Protein AF-A0A3P7JDF9-F1 (afdb_monomer_lite)

Radius of gyration: 19.17 Å; chains: 1; bounding box: 56×46×62 Å

Foldseek 3Di:
DDDDPPPPPVCPDQQDDDPCCCQQAVLLQLLLLLAPCSVLSVCSNPVPDDQPPPDPPNDPVSVVVSCVVVCCSVVSNPCQQAVLLVLLVVLLCCCVVVVDQLSPDAAEEENHAQNAFPVSLVSSVVGHSNHEYEYEDQAPRNCPPDPRTDHRAEYEYEPPPQPDFADADFHWYWYAHHLNLDPDIDIDGDGTDDDSDDPVDHDNQRSQGHNNDRSNVCNHVSVDDDD

Structure (mmCIF, N/CA/C/O backbone):
data_AF-A0A3P7JDF9-F1
#
_entry.id   AF-A0A3P7JDF9-F1
#
loop_
_atom_site.group_PDB
_atom_site.id
_atom_site.type_symbol
_atom_site.label_atom_id
_atom_site.label_alt_id
_atom_site.label_comp_id
_atom_site.label_asym_id
_atom_site.label_entity_id
_atom_site.label_seq_id
_atom_site.pdbx_PDB_ins_code
_atom_site.Cartn_x
_atom_site.Cartn_y
_atom_site.Cartn_z
_atom_site.occupancy
_atom_site.B_iso_or_equiv
_atom_site.auth_seq_id
_atom_site.auth_comp_id
_atom_site.auth_asym_id
_atom_site.auth_atom_id
_atom_site.pdbx_PDB_model_num
ATOM 1 N N . MET A 1 1 ? -8.417 -31.551 43.761 1.00 33.56 1 MET A N 1
ATOM 2 C CA . MET A 1 1 ? -7.395 -31.567 42.690 1.00 33.56 1 MET A CA 1
ATOM 3 C C . MET A 1 1 ? -8.158 -31.478 41.372 1.00 33.56 1 MET A C 1
ATOM 5 O O . MET A 1 1 ? -8.927 -32.386 41.109 1.00 33.56 1 MET A O 1
ATOM 9 N N . ILE A 1 2 ? -8.348 -30.267 40.822 1.00 35.91 2 ILE A N 1
ATOM 10 C CA . ILE A 1 2 ? -7.646 -29.725 39.626 1.00 35.91 2 ILE A CA 1
ATOM 11 C C . ILE A 1 2 ? -7.774 -30.731 38.463 1.00 35.91 2 ILE A C 1
ATOM 13 O O . ILE A 1 2 ? -7.312 -31.852 38.609 1.00 35.91 2 ILE A O 1
ATOM 17 N N . THR A 1 3 ? -8.480 -30.431 37.365 1.00 28.73 3 THR A N 1
ATOM 18 C CA . THR A 1 3 ? -7.962 -29.524 36.323 1.00 28.73 3 THR A CA 1
ATOM 19 C C . THR A 1 3 ? -9.061 -28.771 35.564 1.00 28.73 3 THR A C 1
ATOM 21 O O . THR A 1 3 ? -9.868 -29.358 34.850 1.00 28.73 3 THR A O 1
ATOM 24 N N . LEU A 1 4 ? -9.027 -27.442 35.678 1.00 32.06 4 LEU A N 1
ATOM 25 C CA . LEU A 1 4 ? -9.676 -26.487 34.786 1.00 32.06 4 LEU A CA 1
ATOM 26 C C . LEU A 1 4 ? -8.787 -26.369 33.534 1.00 32.06 4 LEU A C 1
A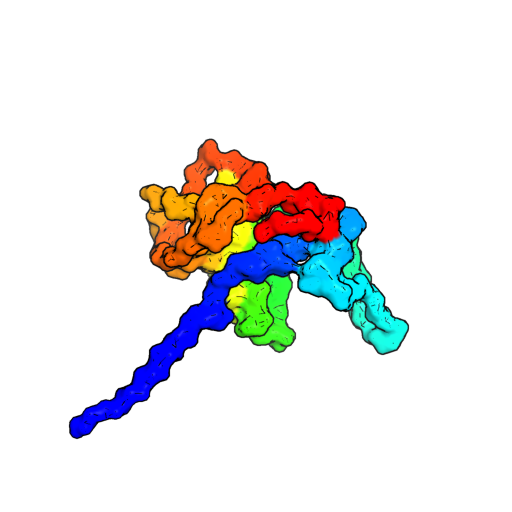TOM 28 O O . LEU A 1 4 ? -7.712 -25.775 33.599 1.00 32.06 4 LEU A O 1
ATOM 32 N N . VAL A 1 5 ? -9.180 -26.971 32.409 1.00 36.09 5 VAL A N 1
ATOM 33 C CA . VAL A 1 5 ? -8.479 -26.772 31.129 1.00 36.09 5 VAL A CA 1
ATOM 34 C C . VAL A 1 5 ? -8.983 -25.463 30.529 1.00 36.09 5 VAL A C 1
ATOM 36 O O . VAL A 1 5 ? -9.936 -25.432 29.755 1.00 36.09 5 VAL A O 1
ATOM 39 N N . LEU A 1 6 ? -8.351 -24.357 30.920 1.00 34.91 6 LEU A N 1
ATOM 40 C CA . LEU A 1 6 ? -8.423 -23.116 30.159 1.00 34.91 6 LEU A CA 1
ATOM 41 C C . LEU A 1 6 ? -7.678 -23.351 28.844 1.00 34.91 6 LEU A C 1
ATOM 43 O O . LEU A 1 6 ? -6.454 -23.234 28.777 1.00 34.91 6 LEU A O 1
ATOM 47 N N . LEU A 1 7 ? -8.425 -23.686 27.793 1.00 34.31 7 LEU A N 1
ATOM 48 C CA . LEU A 1 7 ? -7.971 -23.486 26.424 1.00 34.31 7 LEU A CA 1
ATOM 49 C C . LEU A 1 7 ? -7.840 -21.974 26.209 1.00 34.31 7 LEU A C 1
ATOM 51 O O . LEU A 1 7 ? -8.726 -21.326 25.660 1.00 34.31 7 LEU A O 1
ATOM 55 N N . PHE A 1 8 ? -6.708 -21.402 26.624 1.00 35.31 8 PHE A N 1
ATOM 56 C CA . PHE A 1 8 ? -6.173 -20.216 25.969 1.00 35.31 8 PHE A CA 1
ATOM 57 C C . PHE A 1 8 ? -5.767 -20.638 24.555 1.00 35.31 8 PHE A C 1
ATOM 59 O O . PHE A 1 8 ? -4.593 -20.819 24.241 1.00 35.31 8 PHE A O 1
ATOM 66 N N . GLY A 1 9 ? -6.766 -20.821 23.691 1.00 31.55 9 GLY A N 1
ATOM 67 C CA . GLY A 1 9 ? -6.572 -20.663 22.266 1.00 31.55 9 GLY A CA 1
ATOM 68 C C . GLY A 1 9 ? -6.168 -19.214 22.066 1.00 31.55 9 GLY A C 1
ATOM 69 O O . GLY A 1 9 ? -7.018 -18.335 21.963 1.00 31.55 9 GLY A O 1
ATOM 70 N N . ILE A 1 10 ? -4.866 -18.937 22.098 1.00 37.78 10 ILE A N 1
ATOM 71 C CA . ILE A 1 10 ? -4.366 -17.656 21.629 1.00 37.78 10 ILE A CA 1
ATOM 72 C C . ILE A 1 10 ? -4.802 -17.602 20.167 1.00 37.78 10 ILE A C 1
ATOM 74 O O . ILE A 1 10 ? -4.361 -18.419 19.357 1.00 37.78 10 ILE A O 1
ATOM 78 N N . ALA A 1 11 ? -5.730 -16.700 19.855 1.00 37.28 11 ALA A N 1
ATOM 79 C CA . ALA A 1 11 ? -6.192 -16.426 18.506 1.00 37.28 11 ALA A CA 1
ATOM 80 C C . ALA A 1 11 ? -5.012 -15.887 17.675 1.00 37.28 11 ALA A C 1
ATOM 82 O O . ALA A 1 11 ? -4.859 -14.688 17.476 1.00 37.28 11 ALA A O 1
ATOM 83 N N . TYR A 1 12 ? -4.127 -16.774 17.218 1.00 41.53 12 TYR A N 1
ATOM 84 C CA . TYR A 1 12 ? -2.946 -16.438 16.416 1.00 41.53 12 TYR A CA 1
ATOM 85 C C . TYR A 1 12 ? -3.271 -16.228 14.923 1.00 41.53 12 TYR A C 1
ATOM 87 O O . TYR A 1 12 ? -2.365 -16.040 14.114 1.00 41.53 12 TYR A O 1
ATOM 95 N N . GLY A 1 13 ? -4.550 -16.258 14.534 1.00 48.78 13 GLY A N 1
ATOM 96 C CA . GLY A 1 13 ? -4.952 -16.341 13.127 1.00 48.78 13 GLY A CA 1
ATOM 97 C C . GLY A 1 13 ? -5.427 -15.047 12.465 1.00 48.78 13 GLY A C 1
ATOM 98 O O . GLY A 1 13 ? -5.235 -14.897 11.267 1.00 48.78 13 GLY A O 1
ATOM 99 N N . GLN A 1 14 ? -6.039 -14.107 13.192 1.00 51.72 14 GLN A N 1
ATOM 100 C CA . GLN A 1 14 ? -6.867 -13.079 12.534 1.00 51.72 14 GLN A CA 1
ATOM 101 C C . GLN A 1 14 ? -6.091 -11.855 12.011 1.00 51.72 14 GLN A C 1
ATOM 103 O O . GLN A 1 14 ? -6.584 -11.128 11.153 1.00 51.72 14 GLN A O 1
ATOM 108 N N . HIS A 1 15 ? -4.866 -11.626 12.495 1.00 70.44 15 HIS A N 1
ATOM 109 C CA . HIS A 1 15 ? -4.051 -10.466 12.103 1.00 70.44 15 HIS A CA 1
ATOM 110 C C . HIS A 1 15 ? -2.665 -10.839 11.572 1.00 70.44 15 HIS A C 1
ATOM 112 O O . HIS A 1 15 ? -1.797 -9.977 11.455 1.00 70.44 15 HIS A O 1
ATOM 118 N N . SER A 1 16 ? -2.443 -12.118 11.274 1.00 82.56 16 SER A N 1
ATOM 119 C CA . SER A 1 16 ? -1.183 -12.606 10.712 1.00 82.56 16 SER A CA 1
ATOM 120 C C . SER A 1 16 ? -1.057 -12.210 9.243 1.00 82.56 16 SER A C 1
ATOM 122 O O . SER A 1 16 ? -2.054 -12.108 8.536 1.00 82.56 16 SER A O 1
ATOM 124 N N . TYR A 1 17 ? 0.169 -11.974 8.783 1.00 83.31 17 TYR A N 1
ATOM 125 C CA . TYR A 1 17 ? 0.415 -11.587 7.399 1.00 83.31 17 TYR A CA 1
ATOM 126 C C . TYR A 1 17 ? -0.059 -12.663 6.419 1.00 83.31 17 TYR A C 1
ATOM 128 O O . TYR A 1 17 ? 0.335 -13.824 6.529 1.00 83.31 17 TYR A O 1
ATOM 136 N N . GLU A 1 18 ? -0.837 -12.257 5.419 1.00 87.81 18 GLU A N 1
ATOM 137 C CA . GLU A 1 18 ? -1.268 -13.124 4.326 1.00 87.81 18 GLU A CA 1
ATOM 138 C C . GLU A 1 18 ? -0.593 -12.704 3.011 1.00 87.81 18 GLU A C 1
ATOM 140 O O . GLU A 1 18 ? -1.033 -11.767 2.339 1.00 87.81 18 GLU A O 1
ATOM 145 N N . ASP A 1 19 ? 0.451 -13.441 2.614 1.00 88.25 19 ASP A N 1
ATOM 146 C CA . ASP A 1 19 ? 1.168 -13.257 1.338 1.00 88.25 19 ASP A CA 1
ATOM 147 C C . ASP A 1 19 ? 0.210 -13.255 0.137 1.00 88.25 19 ASP A C 1
ATOM 149 O O . ASP A 1 19 ? 0.281 -12.373 -0.718 1.00 88.25 19 ASP A O 1
ATOM 153 N N . ASN A 1 20 ? -0.764 -14.171 0.123 1.00 90.19 20 ASN A N 1
ATOM 154 C CA . ASN A 1 20 ? -1.754 -14.248 -0.949 1.00 90.19 20 ASN A CA 1
ATOM 155 C C . ASN A 1 20 ? -2.599 -12.969 -1.063 1.00 90.19 20 ASN A C 1
ATOM 157 O O . ASN A 1 20 ? -2.874 -12.511 -2.170 1.00 90.19 20 ASN A O 1
ATOM 161 N N . PHE A 1 21 ? -2.988 -12.354 0.057 1.00 87.38 21 PHE A N 1
ATOM 162 C CA . PHE A 1 21 ? -3.734 -11.094 0.036 1.00 87.38 21 PHE A CA 1
ATOM 163 C C . PHE A 1 21 ? -2.876 -9.945 -0.506 1.00 87.38 21 PHE A C 1
ATOM 165 O O . PHE A 1 21 ? -3.342 -9.156 -1.331 1.00 87.38 21 PHE A O 1
ATOM 172 N N . ALA A 1 22 ? -1.604 -9.879 -0.103 1.00 88.94 22 ALA A N 1
ATOM 173 C CA . ALA A 1 22 ? -0.675 -8.880 -0.620 1.00 88.94 22 ALA A CA 1
ATOM 174 C C . ALA A 1 22 ? -0.453 -9.029 -2.136 1.00 88.94 22 ALA A C 1
ATOM 176 O O . ALA A 1 22 ? -0.557 -8.041 -2.859 1.00 88.94 22 ALA A O 1
ATOM 177 N N . ARG A 1 23 ? -0.218 -10.255 -2.626 1.00 90.75 23 ARG A N 1
ATOM 178 C CA . ARG A 1 23 ? 0.047 -10.548 -4.046 1.00 90.75 23 ARG A CA 1
ATOM 179 C C . ARG A 1 23 ? -1.166 -10.405 -4.948 1.00 90.75 23 ARG A C 1
ATOM 181 O O . ARG A 1 23 ? -1.043 -9.867 -6.037 1.00 90.75 23 ARG A O 1
ATOM 188 N N . THR A 1 24 ? -2.319 -10.920 -4.529 1.00 89.56 24 THR A N 1
ATOM 189 C CA . THR A 1 24 ? -3.472 -11.098 -5.434 1.00 89.56 24 THR A CA 1
ATOM 190 C C . THR A 1 24 ? -4.526 -10.011 -5.305 1.00 89.56 24 THR A C 1
ATOM 192 O O . THR A 1 24 ? -5.367 -9.879 -6.189 1.00 89.56 24 THR A O 1
ATOM 195 N N . LYS A 1 25 ? -4.501 -9.234 -4.216 1.00 89.31 25 LYS A N 1
ATOM 196 C CA . LYS A 1 25 ? -5.446 -8.136 -3.990 1.00 89.31 25 LYS A CA 1
ATOM 197 C C . LYS A 1 25 ? -4.720 -6.799 -3.978 1.00 89.31 25 LYS A C 1
ATOM 199 O O . LYS A 1 25 ? -4.953 -5.960 -4.838 1.00 89.31 25 LYS A O 1
ATOM 204 N N . MET A 1 26 ? -3.790 -6.620 -3.047 1.00 89.62 26 MET A N 1
ATOM 205 C CA . MET A 1 26 ? -3.216 -5.296 -2.789 1.00 89.62 26 MET A CA 1
ATOM 206 C C . MET A 1 26 ? -2.203 -4.855 -3.850 1.00 89.62 26 MET A C 1
ATOM 208 O O . MET A 1 26 ? -2.163 -3.674 -4.194 1.00 89.62 26 MET A O 1
ATOM 212 N N . PHE A 1 27 ? -1.409 -5.775 -4.400 1.00 90.44 27 PHE A N 1
ATOM 213 C CA . PHE A 1 27 ? -0.434 -5.446 -5.438 1.00 90.44 27 PHE A CA 1
ATOM 214 C C . PHE A 1 27 ? -1.077 -5.046 -6.778 1.00 90.44 27 PHE A C 1
ATOM 216 O O . PHE A 1 27 ? -0.720 -3.979 -7.272 1.00 90.44 27 PHE A O 1
ATOM 223 N N . PRO A 1 28 ? -2.069 -5.777 -7.335 1.00 90.12 28 PRO A N 1
ATOM 224 C CA . PRO A 1 28 ? -2.800 -5.324 -8.517 1.00 90.12 28 PRO A CA 1
ATOM 225 C C . PRO A 1 28 ? -3.504 -3.979 -8.310 1.00 90.12 28 PRO A C 1
ATOM 227 O O . PRO A 1 28 ? -3.430 -3.130 -9.189 1.00 90.12 28 PRO A O 1
ATOM 230 N N . LEU A 1 29 ? -4.115 -3.735 -7.141 1.00 86.19 29 LEU A N 1
ATOM 231 C CA . LEU A 1 29 ? -4.711 -2.426 -6.827 1.00 86.19 29 LEU A CA 1
ATOM 232 C C . LEU A 1 29 ? -3.662 -1.305 -6.776 1.00 86.19 29 LEU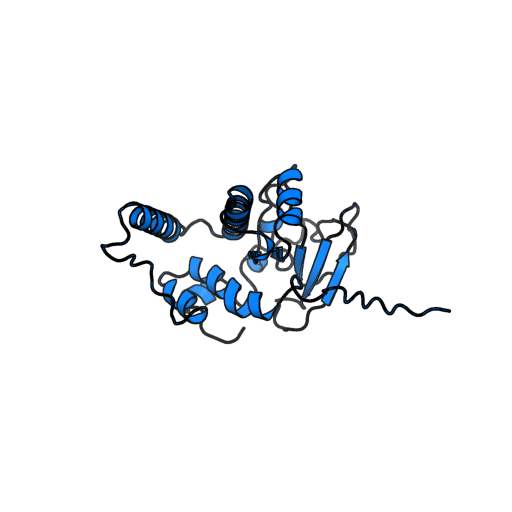 A C 1
ATOM 234 O O . LEU A 1 29 ? -3.919 -0.197 -7.236 1.00 86.19 29 LEU A O 1
ATOM 238 N N . SER A 1 30 ? -2.468 -1.591 -6.253 1.00 87.19 30 SER A N 1
ATOM 239 C CA . SER A 1 30 ? -1.364 -0.621 -6.231 1.00 87.19 30 SER A CA 1
ATOM 240 C C . SER A 1 30 ? -0.812 -0.357 -7.635 1.00 87.19 30 SER A C 1
ATOM 242 O O . SER A 1 30 ? -0.486 0.780 -7.962 1.00 87.19 30 SER A O 1
ATOM 244 N N . ALA A 1 31 ? -0.729 -1.390 -8.476 1.00 88.81 31 ALA A N 1
ATOM 245 C CA . ALA A 1 31 ? -0.301 -1.284 -9.867 1.00 88.81 31 ALA A CA 1
ATOM 246 C C . ALA A 1 31 ? -1.344 -0.582 -10.754 1.00 88.81 31 ALA A C 1
ATOM 248 O O . ALA A 1 31 ? -0.967 0.120 -11.689 1.00 88.81 31 ALA A O 1
ATOM 249 N N . ALA A 1 32 ? -2.638 -0.698 -10.430 1.00 85.75 32 ALA A N 1
ATOM 250 C CA . ALA A 1 32 ? -3.724 -0.011 -11.131 1.00 85.75 32 ALA A CA 1
ATOM 251 C C . ALA A 1 32 ? -3.516 1.509 -11.179 1.00 85.75 32 ALA A C 1
ATOM 253 O O . ALA A 1 32 ? -3.826 2.128 -12.189 1.00 85.75 32 ALA A O 1
ATOM 254 N N . ALA A 1 33 ? -2.925 2.101 -10.133 1.00 82.44 33 ALA A N 1
ATOM 255 C CA . ALA A 1 33 ? -2.618 3.533 -10.077 1.00 82.44 33 ALA A CA 1
ATOM 256 C C . ALA A 1 33 ? -1.618 4.003 -11.154 1.00 82.44 33 ALA A C 1
ATOM 258 O O . ALA A 1 33 ? -1.480 5.200 -11.388 1.00 82.44 33 ALA A O 1
ATOM 259 N N . TYR A 1 34 ? -0.914 3.071 -11.802 1.00 80.12 34 TYR A N 1
ATOM 260 C CA . TYR A 1 34 ? 0.014 3.342 -12.898 1.00 80.12 34 TYR A CA 1
ATOM 261 C C . TYR A 1 34 ? -0.583 3.039 -14.273 1.00 80.12 34 TYR A C 1
ATOM 263 O O . TYR A 1 34 ? 0.100 3.236 -15.267 1.00 80.12 34 TYR A O 1
ATOM 271 N N . SER A 1 35 ? -1.810 2.525 -14.347 1.00 82.81 35 SER A N 1
ATOM 272 C CA . SER A 1 35 ? -2.445 2.145 -15.606 1.00 82.81 35 SER A CA 1
ATOM 273 C C . SER A 1 35 ? -3.293 3.282 -16.168 1.00 82.81 35 SER A C 1
ATOM 275 O O . SER A 1 35 ? -3.928 4.018 -15.416 1.00 82.81 35 SER A O 1
ATOM 277 N N . GLU A 1 36 ? -3.359 3.389 -17.495 1.00 80.19 36 GLU A N 1
ATOM 278 C CA . GLU A 1 36 ? -4.354 4.236 -18.167 1.00 80.19 36 GLU A CA 1
ATOM 279 C C . GLU A 1 36 ? -5.762 3.617 -18.126 1.00 80.19 36 GLU A C 1
ATOM 281 O O . GLU A 1 36 ? -6.746 4.337 -18.271 1.00 80.19 36 GLU A O 1
ATOM 286 N N . GLU A 1 37 ? -5.853 2.305 -17.880 1.00 82.25 37 GLU A N 1
ATOM 287 C CA . GLU A 1 37 ? -7.095 1.526 -17.767 1.00 82.25 37 GLU A CA 1
ATOM 288 C C . GLU A 1 37 ? -7.121 0.777 -16.411 1.00 82.25 37 GLU A C 1
ATOM 290 O O . GLU A 1 37 ? -7.050 -0.462 -16.359 1.00 82.25 37 GLU A O 1
ATOM 295 N N . PRO A 1 38 ? -7.148 1.507 -15.274 1.00 81.88 38 PRO A N 1
ATOM 296 C CA . PRO A 1 38 ? -7.062 0.942 -13.922 1.00 81.88 38 PRO A CA 1
ATOM 297 C C . PRO A 1 38 ? -8.155 -0.094 -13.628 1.00 81.88 38 PRO A C 1
ATOM 299 O O . PRO A 1 38 ? -7.929 -1.040 -12.870 1.00 81.88 38 PRO A O 1
ATOM 302 N N . GLU A 1 39 ? -9.324 0.028 -14.258 1.00 82.12 39 GLU A N 1
ATOM 303 C CA . GLU A 1 39 ? -10.447 -0.895 -14.130 1.00 82.12 39 GLU A CA 1
ATOM 304 C C . GLU A 1 39 ? -10.096 -2.326 -14.550 1.00 82.12 39 GLU A C 1
ATOM 306 O O . GLU A 1 39 ? -10.654 -3.272 -13.994 1.00 82.12 39 GLU A O 1
ATOM 311 N N . LYS A 1 40 ? -9.136 -2.519 -15.467 1.00 88.06 40 LYS A N 1
ATOM 312 C CA . LYS A 1 40 ? -8.654 -3.861 -15.832 1.00 88.06 40 LYS A CA 1
ATOM 313 C C . LYS A 1 40 ? -8.013 -4.551 -14.632 1.00 88.06 40 LYS A C 1
ATOM 315 O O . LYS A 1 40 ? -8.347 -5.693 -14.326 1.00 88.06 40 LYS A O 1
ATOM 320 N N . CYS A 1 41 ? -7.160 -3.829 -13.908 1.00 85.88 41 CYS A N 1
ATOM 321 C CA . CYS A 1 41 ? -6.523 -4.320 -12.692 1.00 85.88 41 CYS A CA 1
ATOM 322 C C . CYS A 1 41 ? -7.526 -4.535 -11.555 1.00 85.88 41 CYS A C 1
ATOM 324 O O . CYS A 1 41 ? -7.454 -5.543 -10.853 1.00 85.88 41 CYS A O 1
ATOM 326 N N . VAL A 1 42 ? -8.487 -3.622 -11.386 1.00 86.38 42 VAL A N 1
ATOM 327 C CA . VAL A 1 42 ? -9.542 -3.769 -10.372 1.00 86.38 42 VAL A CA 1
ATOM 328 C C . VAL A 1 42 ? -10.388 -5.017 -10.653 1.00 86.38 42 VAL A C 1
ATOM 330 O O . VAL A 1 42 ? -10.637 -5.790 -9.732 1.00 86.38 42 VAL A O 1
ATOM 333 N N . LYS A 1 43 ? -10.725 -5.299 -11.918 1.00 88.75 43 LYS A N 1
ATOM 334 C CA . LYS A 1 43 ? -11.488 -6.499 -12.310 1.00 88.75 43 LYS A CA 1
ATOM 335 C C . LYS A 1 43 ? -10.752 -7.821 -12.097 1.00 88.75 43 LYS A C 1
ATOM 337 O O . LYS A 1 43 ? -11.395 -8.853 -11.921 1.00 88.75 43 LYS A O 1
ATOM 342 N N . VAL A 1 44 ? -9.417 -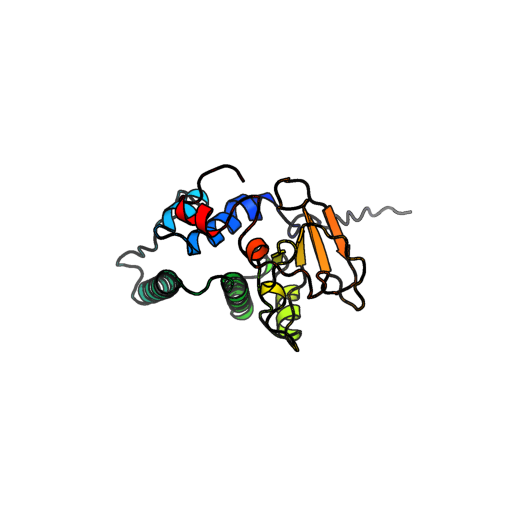7.817 -12.068 1.00 88.94 44 VAL A N 1
ATOM 343 C CA . VAL A 1 44 ? -8.629 -8.993 -11.648 1.00 88.94 44 VAL A CA 1
ATOM 344 C C . VAL A 1 44 ? -8.839 -9.288 -10.158 1.00 88.94 44 VAL A C 1
ATOM 346 O O . VAL A 1 44 ? -8.856 -10.445 -9.736 1.00 88.94 44 VAL A O 1
ATOM 349 N N . VAL A 1 45 ? -9.007 -8.242 -9.350 1.00 85.62 45 VAL A N 1
ATOM 350 C CA . VAL A 1 45 ? -9.164 -8.329 -7.892 1.00 85.62 45 VAL A CA 1
ATOM 351 C C . VAL A 1 45 ? -10.607 -8.637 -7.509 1.00 85.62 45 VAL A C 1
ATOM 353 O O . VAL A 1 45 ? -10.838 -9.476 -6.630 1.00 85.62 45 VAL A O 1
ATOM 356 N N . ASP A 1 46 ? -11.548 -7.986 -8.176 1.00 85.12 46 ASP A N 1
ATOM 357 C CA . ASP A 1 46 ? -12.983 -8.151 -8.018 1.00 85.12 46 ASP A CA 1
ATOM 358 C C . ASP A 1 46 ? -13.660 -8.080 -9.399 1.00 85.12 46 ASP A C 1
ATOM 360 O O . ASP A 1 46 ? -13.870 -6.990 -9.929 1.00 85.12 46 ASP A O 1
ATOM 364 N N . PRO A 1 47 ? -14.014 -9.227 -10.004 1.00 86.69 47 PRO A N 1
ATOM 365 C CA . PRO A 1 47 ? -14.673 -9.258 -11.309 1.00 86.69 47 PRO A CA 1
ATOM 366 C C . PRO A 1 47 ? -16.038 -8.561 -11.342 1.00 86.69 47 PRO A C 1
ATOM 368 O O . PRO A 1 47 ? -16.521 -8.251 -12.430 1.00 86.69 47 PRO A O 1
ATOM 371 N N . GLN A 1 48 ? -16.662 -8.351 -10.177 1.00 82.81 48 GLN A N 1
ATOM 372 C CA . GLN A 1 48 ? -17.930 -7.633 -10.033 1.00 82.81 48 GLN A CA 1
ATOM 373 C C . GLN A 1 48 ? -17.726 -6.132 -9.820 1.00 82.81 48 GLN A C 1
ATOM 375 O O . GLN A 1 48 ? -18.705 -5.392 -9.761 1.00 82.81 48 GLN A O 1
ATOM 380 N N . ALA A 1 49 ? -16.479 -5.670 -9.695 1.00 74.94 49 ALA A N 1
ATOM 381 C CA . ALA A 1 49 ? -16.199 -4.257 -9.558 1.00 74.94 49 ALA A CA 1
ATOM 382 C C . ALA A 1 49 ? -16.577 -3.524 -10.843 1.00 74.94 49 ALA A C 1
ATOM 384 O O . ALA A 1 49 ? -15.960 -3.678 -11.904 1.00 74.94 49 ALA A O 1
ATOM 385 N N . ASP A 1 50 ? -17.576 -2.671 -10.700 1.00 69.06 50 ASP A N 1
ATOM 386 C CA . ASP A 1 50 ? -17.933 -1.685 -11.692 1.00 69.06 50 ASP A CA 1
ATOM 387 C C . ASP A 1 50 ? -17.280 -0.352 -11.333 1.00 69.06 50 ASP A C 1
ATOM 389 O O . ASP A 1 50 ? -17.163 0.026 -10.164 1.00 69.06 50 ASP A O 1
ATOM 393 N N . MET A 1 51 ? -16.845 0.377 -12.363 1.00 66.06 51 MET A N 1
ATOM 394 C CA . MET A 1 51 ? -16.457 1.776 -12.202 1.00 66.06 51 MET A CA 1
ATOM 395 C C . MET A 1 51 ? -17.609 2.505 -11.514 1.00 66.06 51 MET A C 1
ATOM 397 O O . MET A 1 51 ? -18.764 2.248 -11.862 1.00 66.06 51 MET A O 1
ATOM 401 N N . CYS A 1 52 ? -17.306 3.383 -10.554 1.00 65.00 52 CYS A N 1
ATOM 402 C CA . CYS A 1 52 ? -18.308 4.116 -9.784 1.00 65.00 52 CYS A CA 1
ATOM 403 C C . CYS A 1 52 ? -19.300 4.848 -10.708 1.00 65.00 52 CYS A C 1
ATOM 405 O O . CYS A 1 52 ? -19.119 6.001 -11.076 1.00 65.00 52 CYS A O 1
ATOM 407 N N . ARG A 1 53 ? -20.396 4.173 -11.056 1.00 57.50 53 ARG A N 1
ATOM 408 C CA . ARG A 1 53 ? -21.606 4.733 -11.650 1.00 57.50 53 ARG A CA 1
ATOM 409 C C . ARG A 1 53 ? -22.672 4.644 -10.586 1.00 57.50 53 ARG A C 1
ATOM 411 O O . ARG A 1 53 ? -23.524 3.761 -10.595 1.00 57.50 53 ARG A O 1
ATOM 418 N N . TRP A 1 54 ? -22.567 5.537 -9.617 1.00 57.22 54 TRP A N 1
ATOM 419 C CA . TRP A 1 54 ? -23.618 5.688 -8.632 1.00 57.22 54 TRP A CA 1
ATOM 420 C C . TRP A 1 54 ? -24.836 6.189 -9.407 1.00 57.22 54 TRP A C 1
ATOM 422 O O . TRP A 1 54 ? -24.751 7.191 -10.120 1.00 57.22 54 TRP A O 1
ATOM 432 N N . GLY A 1 55 ? -25.892 5.370 -9.425 1.00 52.56 55 GLY A N 1
ATOM 433 C CA . GLY A 1 55 ? -27.070 5.604 -10.256 1.00 52.56 55 GLY A CA 1
ATOM 434 C C . GLY A 1 55 ? -27.683 6.985 -9.996 1.00 52.56 55 GLY A C 1
ATOM 435 O O . GLY A 1 55 ? -27.409 7.590 -8.962 1.00 52.56 55 GLY A O 1
ATOM 436 N N . PRO A 1 56 ? -28.539 7.495 -10.896 1.00 57.03 56 PRO A N 1
ATOM 437 C CA . PRO A 1 56 ? -29.156 8.821 -10.751 1.00 57.03 56 PRO A CA 1
ATOM 438 C C . PRO A 1 56 ? -29.835 9.053 -9.382 1.00 57.03 56 PRO A C 1
ATOM 440 O O . PRO A 1 56 ? -29.935 10.194 -8.935 1.00 57.03 56 PRO A O 1
ATOM 443 N N . ASP A 1 57 ? -30.215 7.980 -8.682 1.00 59.38 57 ASP A N 1
ATOM 444 C CA . ASP A 1 57 ? -30.907 8.004 -7.390 1.00 59.38 57 ASP A CA 1
ATOM 445 C C . ASP A 1 57 ? -29.986 8.060 -6.156 1.00 59.38 57 ASP A C 1
ATOM 447 O O . ASP A 1 57 ? -30.468 8.158 -5.028 1.00 59.38 57 ASP A O 1
ATOM 451 N N . THR A 1 58 ? -28.658 8.019 -6.311 1.00 60.84 58 THR A N 1
ATOM 452 C CA . THR A 1 58 ? -27.729 8.020 -5.159 1.00 60.84 58 THR A CA 1
ATOM 453 C C . THR A 1 58 ? -27.542 9.397 -4.519 1.00 60.84 58 THR A C 1
ATOM 455 O O . THR A 1 58 ? -26.848 9.534 -3.509 1.00 60.84 58 THR A O 1
ATOM 458 N N . GLY A 1 59 ? -28.160 10.426 -5.102 1.00 57.59 59 GLY A N 1
ATOM 459 C CA . GLY A 1 59 ? -28.102 11.802 -4.629 1.00 57.59 59 GLY A CA 1
ATOM 460 C C . GLY A 1 59 ? -26.746 12.473 -4.860 1.00 57.59 59 GLY A C 1
ATOM 461 O O . GLY A 1 59 ? -25.727 11.836 -5.127 1.00 57.59 59 GLY A O 1
ATOM 462 N N . GLN A 1 60 ? -26.735 13.802 -4.730 1.00 53.62 60 GLN A N 1
ATOM 463 C CA . GLN A 1 60 ? -25.571 14.636 -5.052 1.00 53.62 60 GLN A CA 1
ATOM 464 C C . GLN A 1 60 ? -24.332 14.273 -4.221 1.00 53.62 60 GLN A C 1
ATOM 466 O O . GLN A 1 60 ? -23.217 14.353 -4.721 1.00 53.62 60 GLN A O 1
ATOM 471 N N . VAL A 1 61 ? -24.511 13.831 -2.971 1.00 52.84 61 VAL A N 1
ATOM 472 C CA . VAL A 1 61 ? -23.401 13.489 -2.066 1.00 52.84 61 VAL A CA 1
ATOM 473 C C . VAL A 1 61 ? -22.579 12.321 -2.608 1.00 52.84 61 VAL A C 1
ATOM 475 O O . VAL A 1 61 ? -21.358 12.426 -2.686 1.00 52.84 61 VAL A O 1
ATOM 478 N N . ALA A 1 62 ? -23.227 11.236 -3.037 1.00 50.78 62 ALA A N 1
ATOM 479 C CA . ALA A 1 62 ? -22.529 10.091 -3.614 1.00 50.78 62 ALA A CA 1
ATOM 480 C C . ALA A 1 62 ? -21.804 10.475 -4.912 1.00 50.78 62 ALA A C 1
ATOM 482 O O . ALA A 1 62 ? -20.649 10.101 -5.108 1.00 50.78 62 ALA A O 1
ATOM 483 N N . THR A 1 63 ? -22.439 11.301 -5.750 1.00 57.38 63 THR A N 1
ATOM 484 C CA . THR A 1 63 ? -21.822 11.845 -6.966 1.00 57.38 63 THR A CA 1
ATOM 485 C C . THR A 1 63 ? -20.580 12.681 -6.652 1.00 57.38 63 THR A C 1
ATOM 487 O O . THR A 1 63 ? -19.557 12.478 -7.294 1.00 57.38 63 THR A O 1
ATOM 490 N N . TYR A 1 64 ? -20.615 13.556 -5.639 1.00 55.09 64 TYR A N 1
ATOM 491 C CA . TYR A 1 64 ? -19.446 14.344 -5.226 1.00 55.09 64 TYR A CA 1
ATOM 492 C C . TYR A 1 64 ? -18.298 13.474 -4.714 1.00 55.09 64 TYR A C 1
ATOM 494 O O . TYR A 1 64 ? -17.144 13.769 -5.008 1.00 55.09 64 TYR A O 1
ATOM 502 N N . PHE A 1 65 ? -18.586 12.402 -3.970 1.00 54.31 65 PHE A N 1
ATOM 503 C CA . PHE A 1 65 ? -17.546 11.483 -3.500 1.00 54.31 65 PHE A CA 1
ATOM 504 C C . PHE A 1 65 ? -16.904 10.699 -4.645 1.00 54.31 65 PHE A C 1
ATOM 506 O O . PHE A 1 65 ? -15.689 10.518 -4.642 1.00 54.31 65 PHE A O 1
ATOM 513 N N . CYS A 1 66 ? -17.691 10.280 -5.634 1.00 63.34 66 CYS A N 1
ATOM 514 C CA . CYS A 1 66 ? -17.172 9.587 -6.813 1.00 63.34 66 CYS A CA 1
ATOM 515 C C . CYS A 1 66 ? -16.372 10.515 -7.698 1.00 63.34 66 CYS A C 1
ATOM 517 O O . CYS A 1 66 ? -15.261 10.180 -8.065 1.00 63.34 66 CYS A O 1
ATOM 519 N N . ASP A 1 67 ? -16.887 11.712 -7.959 1.00 57.94 67 ASP A N 1
ATOM 520 C CA . ASP A 1 67 ? -16.185 12.730 -8.727 1.00 57.94 67 ASP A CA 1
ATOM 521 C C . ASP A 1 67 ? -14.901 13.175 -8.008 1.00 57.94 67 ASP A C 1
ATOM 523 O O . ASP A 1 67 ? -13.877 13.372 -8.648 1.00 57.94 67 ASP A O 1
ATOM 527 N N . ALA A 1 68 ? -14.893 13.258 -6.673 1.00 55.12 68 ALA A N 1
ATOM 528 C CA . ALA A 1 68 ? -13.676 13.508 -5.902 1.00 55.12 68 ALA A CA 1
ATOM 529 C C . ALA A 1 68 ? -12.686 12.339 -5.993 1.00 55.12 68 ALA A C 1
ATOM 531 O O . ALA A 1 68 ? -11.499 12.578 -6.204 1.00 55.12 68 ALA A O 1
ATOM 532 N N . PHE A 1 69 ? -13.149 11.094 -5.862 1.00 60.09 69 PHE A N 1
ATOM 533 C CA . PHE A 1 69 ? -12.303 9.906 -5.980 1.00 60.09 69 PHE A CA 1
ATOM 534 C C . PHE A 1 69 ? -11.734 9.765 -7.397 1.00 60.09 69 PHE A C 1
ATOM 536 O O . PHE A 1 69 ? -10.527 9.607 -7.542 1.00 60.09 69 PHE A O 1
ATOM 543 N N . ASP A 1 70 ? -12.558 9.940 -8.429 1.00 63.66 70 ASP A N 1
ATOM 544 C CA . ASP A 1 70 ? -12.173 9.918 -9.839 1.00 63.66 70 ASP A CA 1
ATOM 545 C C . ASP A 1 70 ? -11.265 11.094 -10.191 1.00 63.66 70 ASP A C 1
ATOM 547 O O . ASP A 1 70 ? -10.303 10.918 -10.928 1.00 63.66 70 ASP A O 1
ATOM 551 N N . LYS A 1 71 ? -11.495 12.301 -9.661 1.00 58.03 71 LYS A N 1
ATOM 552 C CA . LYS A 1 71 ? -10.577 13.437 -9.853 1.00 58.03 71 LYS A CA 1
ATOM 553 C C . LYS A 1 71 ? -9.250 13.199 -9.160 1.00 58.03 71 LYS A C 1
ATOM 555 O O . LYS A 1 71 ? -8.213 13.487 -9.752 1.00 58.03 71 LYS A O 1
ATOM 560 N N . ILE A 1 72 ? -9.252 12.670 -7.936 1.00 52.84 72 ILE A N 1
ATOM 561 C CA . ILE A 1 72 ? -8.023 12.274 -7.242 1.00 52.84 72 ILE A CA 1
ATOM 562 C C . ILE A 1 72 ? -7.301 11.220 -8.081 1.00 52.84 72 ILE A C 1
ATOM 564 O O . ILE A 1 72 ? -6.127 11.422 -8.360 1.00 52.84 72 ILE A O 1
ATOM 568 N N . TRP A 1 73 ? -7.994 10.181 -8.556 1.00 55.41 73 TRP A N 1
ATOM 569 C CA . TRP A 1 73 ? -7.445 9.065 -9.338 1.00 55.41 73 TRP A CA 1
ATOM 570 C C . TRP A 1 73 ? -6.959 9.467 -10.747 1.00 55.41 73 TRP A C 1
ATOM 572 O O . TRP A 1 73 ? -5.896 9.058 -11.201 1.00 55.41 73 TRP A O 1
ATOM 582 N N . ASN A 1 74 ? -7.679 10.351 -11.436 1.00 53.59 74 ASN A N 1
ATOM 583 C CA . ASN A 1 74 ? -7.315 10.834 -12.772 1.00 53.59 74 ASN A CA 1
ATOM 584 C C . ASN A 1 74 ? -6.251 11.943 -12.731 1.00 53.59 74 ASN A C 1
ATOM 586 O O . ASN A 1 74 ? -5.487 12.108 -13.683 1.00 53.59 74 ASN A O 1
ATOM 590 N N . SER A 1 75 ? -6.156 12.699 -11.630 1.00 50.59 75 SER A N 1
ATOM 591 C CA . SER A 1 75 ? -5.073 13.672 -11.415 1.00 50.59 75 SER A CA 1
ATOM 592 C C . SER A 1 75 ? -3.792 13.043 -10.849 1.00 50.59 75 SER A C 1
ATOM 594 O O . SER A 1 75 ? -2.764 13.718 -10.781 1.00 50.59 75 SER A O 1
ATOM 596 N N . THR A 1 76 ? -3.799 11.748 -10.494 1.00 46.72 76 THR A N 1
ATOM 597 C CA . THR A 1 76 ? -2.694 11.066 -9.790 1.00 46.72 76 THR A CA 1
ATOM 598 C C . THR A 1 76 ? -1.592 10.470 -10.657 1.00 46.72 76 THR A C 1
ATOM 600 O O . THR A 1 76 ? -0.779 9.698 -10.150 1.00 46.72 76 THR A O 1
ATOM 603 N N . ARG A 1 77 ? -1.414 10.929 -11.903 1.00 42.16 77 ARG A N 1
ATOM 604 C CA . ARG A 1 77 ? -0.208 10.599 -12.696 1.00 42.16 77 ARG A CA 1
ATOM 605 C C . ARG A 1 77 ? 1.122 10.952 -11.985 1.00 42.16 77 ARG A C 1
ATOM 607 O O . ARG A 1 77 ? 2.182 10.539 -12.442 1.00 42.16 77 ARG A O 1
ATOM 614 N N . THR A 1 78 ? 1.086 11.689 -10.867 1.00 38.19 78 THR A N 1
ATOM 615 C CA . THR A 1 78 ? 2.248 12.156 -10.089 1.00 38.19 78 THR A CA 1
ATOM 616 C C . THR A 1 78 ? 2.385 11.611 -8.653 1.00 38.19 78 THR A C 1
ATOM 618 O O . THR A 1 78 ? 3.414 11.877 -8.038 1.00 38.19 78 THR A O 1
ATOM 621 N N . GLN A 1 79 ? 1.456 10.819 -8.088 1.00 45.38 79 GLN A N 1
ATOM 622 C CA . GLN A 1 79 ? 1.592 10.281 -6.702 1.00 45.38 79 GLN A CA 1
ATOM 623 C C . GLN A 1 79 ? 2.346 8.941 -6.620 1.00 45.38 79 GLN A C 1
ATOM 625 O O . GLN A 1 79 ? 2.099 8.097 -5.752 1.00 45.38 79 GLN A O 1
ATOM 630 N N . VAL A 1 80 ? 3.306 8.757 -7.519 1.00 45.94 80 VAL A N 1
ATOM 631 C CA . VAL A 1 80 ? 4.217 7.614 -7.576 1.00 45.94 80 VAL A CA 1
ATOM 632 C C . VAL A 1 80 ? 4.997 7.540 -6.252 1.00 45.94 80 VAL A C 1
ATOM 634 O O . VAL A 1 80 ? 5.815 8.407 -5.957 1.00 45.94 80 VAL A O 1
ATOM 637 N N . GLY A 1 81 ? 4.669 6.561 -5.401 1.00 51.09 81 GLY A N 1
ATOM 638 C CA . GLY A 1 81 ? 5.273 6.355 -4.072 1.00 51.09 81 GLY A CA 1
ATOM 639 C C . GLY A 1 81 ? 4.536 6.979 -2.870 1.00 51.09 81 GLY A C 1
ATOM 640 O O . GLY A 1 81 ? 4.803 6.593 -1.734 1.00 51.09 81 GLY A O 1
ATOM 641 N N . MET A 1 82 ? 3.555 7.873 -3.070 1.00 60.50 82 MET A N 1
ATOM 642 C CA . MET A 1 82 ? 2.749 8.464 -1.976 1.00 60.50 82 MET A CA 1
ATOM 643 C C . MET A 1 82 ? 1.489 7.664 -1.615 1.00 60.50 82 MET A C 1
ATOM 645 O O . MET 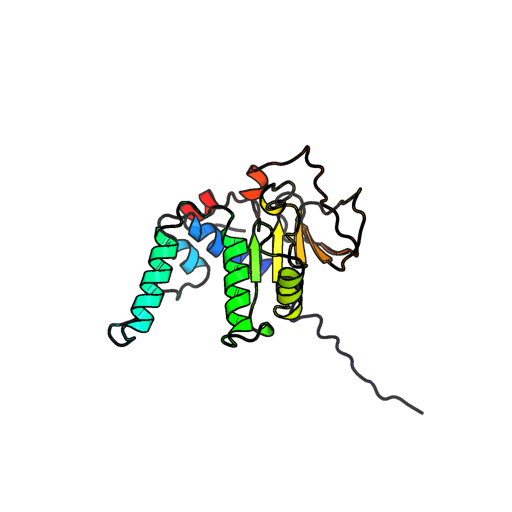A 1 82 ? 0.931 7.865 -0.533 1.00 60.50 82 MET A O 1
ATOM 649 N N . GLY A 1 83 ? 1.067 6.721 -2.465 1.00 73.38 83 GLY A N 1
ATOM 650 C CA . GLY A 1 83 ? -0.141 5.914 -2.246 1.00 73.38 83 GLY A CA 1
ATOM 651 C C . GLY A 1 83 ? -0.148 5.150 -0.916 1.00 73.38 83 GLY A C 1
ATOM 652 O O . GLY A 1 83 ? -1.183 5.065 -0.262 1.00 73.38 83 GLY A O 1
ATOM 653 N N . GLY A 1 84 ? 1.012 4.677 -0.444 1.00 80.12 84 GLY A N 1
ATOM 654 C CA . GLY A 1 84 ? 1.123 4.017 0.862 1.00 80.12 84 GLY A CA 1
ATOM 655 C C . GLY A 1 84 ? 0.841 4.950 2.049 1.00 80.12 84 GLY A C 1
ATOM 656 O O . GLY A 1 84 ? 0.163 4.562 3.003 1.00 80.12 84 GLY A O 1
ATOM 657 N N . SER A 1 85 ? 1.306 6.201 1.981 1.00 86.12 85 SER A N 1
ATOM 658 C CA . SER A 1 85 ? 0.996 7.217 2.996 1.00 86.12 85 SER A CA 1
ATOM 659 C C . SER A 1 85 ? -0.466 7.642 2.936 1.00 86.12 85 SER A C 1
ATOM 661 O O . SER A 1 85 ? -1.116 7.713 3.977 1.00 86.12 85 SER A O 1
ATOM 663 N N . LEU A 1 86 ? -1.010 7.853 1.735 1.00 84.62 86 LEU A N 1
ATOM 664 C CA . LEU A 1 86 ? -2.415 8.222 1.562 1.00 84.62 86 LEU A CA 1
ATOM 665 C C . LEU A 1 86 ? -3.359 7.121 2.063 1.00 84.62 86 LEU A C 1
ATOM 667 O O . LEU A 1 86 ? -4.303 7.415 2.790 1.00 84.62 86 LEU A O 1
ATOM 671 N N . ALA A 1 87 ? -3.062 5.853 1.763 1.00 85.50 87 ALA A N 1
ATOM 672 C CA . ALA A 1 87 ? -3.810 4.711 2.286 1.00 85.50 87 ALA A CA 1
ATOM 673 C C . ALA A 1 87 ? -3.779 4.659 3.823 1.00 85.50 87 ALA A C 1
ATOM 675 O O . ALA A 1 87 ? -4.784 4.342 4.456 1.00 85.50 87 ALA A O 1
ATOM 676 N N . THR A 1 88 ? -2.647 5.019 4.432 1.00 87.88 88 THR A N 1
ATOM 677 C CA . THR A 1 88 ? -2.497 5.049 5.895 1.00 87.88 88 THR A CA 1
ATOM 678 C C . THR A 1 88 ? -3.284 6.198 6.526 1.00 87.88 88 THR A C 1
ATOM 680 O O . THR A 1 88 ? -3.947 5.998 7.542 1.00 87.88 88 THR A O 1
ATOM 683 N N . LEU A 1 89 ? -3.283 7.383 5.907 1.00 88.69 89 LEU A N 1
ATOM 684 C CA . LEU A 1 89 ? -4.116 8.514 6.329 1.00 88.69 89 LEU A CA 1
ATOM 685 C C . LEU A 1 89 ? -5.610 8.200 6.185 1.00 88.69 89 LEU A C 1
ATOM 687 O O . LEU A 1 89 ? -6.379 8.453 7.111 1.00 88.69 89 LEU A O 1
ATOM 691 N N . ALA A 1 90 ? -6.019 7.595 5.066 1.00 84.94 90 ALA A N 1
ATOM 692 C CA . ALA A 1 90 ? -7.398 7.170 4.841 1.00 84.94 90 ALA A CA 1
ATOM 693 C C . ALA A 1 90 ? -7.841 6.139 5.888 1.00 84.94 90 ALA A C 1
ATOM 695 O O . ALA A 1 90 ? -8.907 6.277 6.485 1.00 84.94 90 ALA A O 1
ATOM 696 N N . ALA A 1 91 ? -6.997 5.147 6.181 1.00 84.69 91 ALA A N 1
ATOM 697 C CA . ALA A 1 91 ? -7.270 4.168 7.225 1.00 84.69 91 ALA A CA 1
ATOM 698 C C . ALA A 1 91 ? -7.378 4.822 8.616 1.00 84.69 91 ALA A C 1
ATOM 700 O O . ALA A 1 91 ? -8.293 4.495 9.371 1.00 84.69 91 ALA A O 1
ATOM 701 N N . SER A 1 92 ? -6.506 5.788 8.931 1.00 88.31 92 SER A N 1
ATOM 702 C CA . SER A 1 92 ? -6.606 6.585 10.160 1.00 88.31 92 SER A CA 1
ATOM 703 C C . SER A 1 92 ? -7.945 7.305 10.253 1.00 88.31 92 SER A C 1
ATOM 705 O O . SER A 1 92 ? -8.598 7.247 11.291 1.00 88.31 92 SER A O 1
ATOM 707 N N . TYR A 1 93 ? -8.361 7.969 9.173 1.00 84.69 93 TYR A N 1
ATOM 708 C CA . TYR A 1 93 ? -9.622 8.696 9.128 1.00 84.69 93 TYR A CA 1
ATOM 709 C C . TYR A 1 93 ? -10.806 7.759 9.361 1.00 84.69 93 TYR A C 1
ATOM 711 O O . TYR A 1 93 ? -11.662 8.065 10.186 1.00 84.69 93 TYR A O 1
ATOM 719 N N . LEU A 1 94 ? -10.838 6.594 8.705 1.00 79.25 94 LEU A N 1
ATOM 720 C CA . LEU A 1 94 ? -11.916 5.614 8.863 1.00 79.25 94 LEU A CA 1
ATOM 721 C C . LEU A 1 94 ? -12.080 5.139 10.313 1.00 79.25 94 LEU A C 1
ATOM 723 O O . LEU A 1 94 ? -13.214 4.974 10.764 1.00 79.25 94 LEU A O 1
ATOM 727 N N . VAL A 1 95 ? -10.976 4.937 11.042 1.00 85.50 95 VAL A N 1
ATOM 728 C CA . VAL A 1 95 ? -11.051 4.507 12.446 1.00 85.50 95 VAL A CA 1
ATOM 729 C C . VAL A 1 95 ? -11.362 5.661 13.389 1.00 85.50 95 VAL A C 1
ATOM 731 O O . VAL A 1 95 ? -12.206 5.511 14.270 1.00 85.50 95 VAL A O 1
ATOM 734 N N . GLU A 1 96 ? -10.715 6.813 13.219 1.00 90.25 96 GLU A N 1
ATOM 735 C CA . GLU A 1 96 ? -10.896 7.954 14.124 1.00 90.25 96 GLU A CA 1
ATOM 736 C C . GLU A 1 96 ? -12.267 8.625 13.959 1.00 90.25 96 GLU A C 1
ATOM 738 O O . GLU A 1 96 ? -12.827 9.111 14.936 1.00 90.25 96 GLU A O 1
ATOM 743 N N . SER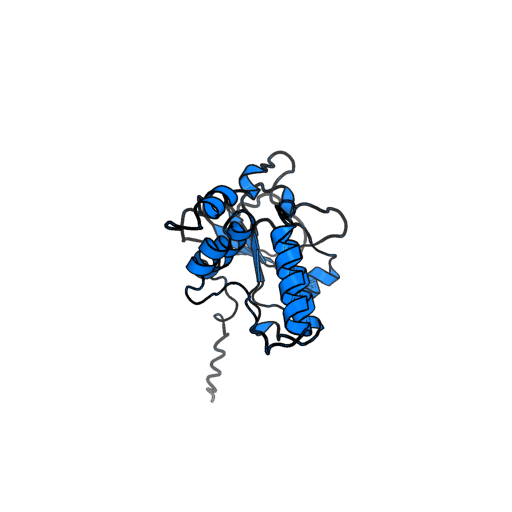 A 1 97 ? -12.856 8.585 12.760 1.00 83.56 97 SER A N 1
ATOM 744 C CA . SER A 1 97 ? -14.237 9.036 12.516 1.00 83.56 97 SER A CA 1
ATOM 745 C C . SER A 1 97 ? -15.306 8.023 12.944 1.00 83.56 97 SER A C 1
ATOM 747 O O . SER A 1 97 ? -16.495 8.330 12.895 1.00 83.56 97 SER A O 1
ATOM 749 N N . GLY A 1 98 ? -14.916 6.806 13.339 1.00 80.19 98 GLY A N 1
ATOM 750 C CA . GLY A 1 98 ? -15.848 5.742 13.718 1.00 80.19 98 GLY A CA 1
ATOM 751 C C . GLY A 1 98 ? -16.585 5.073 12.549 1.00 80.19 98 GLY A C 1
ATOM 752 O O . GLY A 1 98 ? -17.448 4.230 12.791 1.00 80.19 98 GLY A O 1
ATOM 753 N N . ILE A 1 99 ? -16.242 5.387 11.292 1.00 77.88 99 ILE A N 1
ATOM 754 C CA . ILE A 1 99 ? -16.833 4.759 10.094 1.00 77.88 99 ILE A CA 1
ATOM 755 C C . ILE A 1 99 ? -16.504 3.257 10.046 1.00 77.88 99 ILE A C 1
ATOM 757 O O . ILE A 1 99 ? -17.345 2.424 9.689 1.00 77.88 99 ILE A O 1
ATOM 761 N N . ALA A 1 100 ? -15.286 2.876 10.439 1.00 76.06 100 ALA A N 1
ATOM 762 C CA . ALA A 1 100 ? -14.880 1.481 10.524 1.00 76.06 100 ALA A CA 1
ATOM 763 C C . ALA A 1 100 ? -14.116 1.167 11.811 1.00 76.06 100 ALA A C 1
ATOM 765 O O . ALA A 1 100 ? -13.165 1.851 12.169 1.00 76.06 100 ALA A O 1
ATOM 766 N N . SER A 1 101 ? -14.480 0.063 12.475 1.00 85.62 101 SER A N 1
ATOM 767 C CA . SER A 1 101 ? -13.594 -0.540 13.476 1.00 85.62 101 SER A CA 1
ATOM 768 C C . SER A 1 101 ? -12.298 -0.989 12.803 1.00 85.62 101 SER A C 1
ATOM 770 O O . SER A 1 101 ? -12.337 -1.597 11.730 1.00 85.62 101 SER A O 1
ATOM 772 N N . GLY A 1 102 ? -11.159 -0.732 13.444 1.00 78.12 102 GLY A N 1
ATOM 773 C CA . GLY A 1 102 ? -9.856 -1.094 12.898 1.00 78.12 102 GLY A CA 1
ATOM 774 C C . GLY A 1 102 ? -9.625 -2.603 12.758 1.00 78.12 102 GLY A C 1
ATOM 775 O O . GLY A 1 102 ? -8.822 -3.002 11.921 1.00 78.12 102 GLY A O 1
ATOM 776 N N . ASP A 1 103 ? -10.393 -3.450 13.455 1.00 85.31 103 ASP A N 1
ATOM 777 C CA . ASP A 1 103 ? -10.384 -4.910 13.245 1.00 85.31 103 ASP A CA 1
ATOM 778 C C . ASP A 1 103 ? -10.984 -5.323 11.890 1.00 85.31 103 ASP A C 1
ATOM 780 O O . ASP A 1 103 ? -10.751 -6.435 11.415 1.00 85.31 103 ASP A O 1
ATOM 784 N N . ARG A 1 104 ? -11.751 -4.427 11.252 1.00 81.38 104 ARG A N 1
ATOM 785 C CA . ARG A 1 104 ? -12.305 -4.613 9.902 1.00 81.38 104 ARG A CA 1
ATOM 786 C C . ARG A 1 104 ? -11.401 -4.046 8.808 1.00 81.38 104 ARG A C 1
ATOM 788 O O . ARG A 1 104 ? -11.717 -4.197 7.631 1.00 81.38 104 ARG A O 1
ATOM 795 N N . ILE A 1 105 ? -10.305 -3.380 9.173 1.00 83.19 105 ILE A N 1
ATOM 796 C CA . ILE A 1 105 ? -9.375 -2.774 8.223 1.00 83.19 105 ILE A CA 1
ATOM 797 C C . ILE A 1 105 ? -8.170 -3.692 8.042 1.00 83.19 105 ILE A C 1
ATOM 799 O O . ILE A 1 105 ? -7.507 -4.079 9.003 1.00 83.19 105 ILE A O 1
ATOM 803 N N . ARG A 1 106 ? -7.860 -3.998 6.780 1.00 87.62 106 ARG A N 1
ATOM 804 C CA . ARG A 1 106 ? -6.628 -4.676 6.373 1.00 87.62 106 ARG A CA 1
ATOM 805 C C . ARG A 1 106 ? -5.787 -3.707 5.557 1.00 87.62 106 ARG A C 1
ATOM 807 O O . ARG A 1 106 ? -6.065 -3.479 4.385 1.00 87.62 106 ARG A O 1
ATOM 814 N N . LEU A 1 107 ? -4.770 -3.129 6.185 1.00 88.00 107 LEU A N 1
ATOM 815 C CA . LEU A 1 107 ? -3.866 -2.173 5.559 1.00 88.00 107 LEU A CA 1
ATOM 816 C C . LEU A 1 107 ? -2.601 -2.895 5.082 1.00 88.00 107 LEU A C 1
ATOM 818 O O . LEU A 1 107 ? -1.850 -3.445 5.887 1.00 88.00 107 LEU A O 1
ATOM 822 N N . VAL A 1 108 ? -2.365 -2.887 3.770 1.00 89.69 108 VAL A N 1
ATOM 823 C CA . VAL A 1 108 ? -1.093 -3.304 3.166 1.00 89.69 108 VAL A CA 1
ATOM 824 C C . VAL A 1 108 ? -0.614 -2.201 2.240 1.00 89.69 108 VAL A C 1
ATOM 826 O O . VAL A 1 108 ? -1.363 -1.765 1.370 1.00 89.69 108 VAL A O 1
ATOM 829 N N . THR A 1 109 ? 0.624 -1.758 2.412 1.00 89.31 109 THR A N 1
ATOM 830 C CA . THR A 1 109 ? 1.237 -0.718 1.578 1.00 89.31 109 THR A CA 1
ATOM 831 C C . THR A 1 109 ? 2.520 -1.231 0.936 1.00 89.31 109 THR A C 1
ATOM 833 O O . THR A 1 109 ? 3.123 -2.173 1.442 1.00 89.31 109 THR A O 1
ATOM 836 N N . PHE A 1 110 ? 2.944 -0.623 -0.172 1.00 88.06 110 PHE A N 1
ATOM 837 C CA . PHE A 1 110 ? 4.197 -0.942 -0.863 1.00 88.06 110 PHE A CA 1
ATOM 838 C C . PHE A 1 110 ? 5.083 0.304 -0.902 1.00 88.06 110 PHE A C 1
ATOM 840 O O . PHE A 1 110 ? 4.599 1.376 -1.262 1.00 88.06 110 PHE A O 1
ATOM 847 N N . GLY A 1 111 ? 6.346 0.187 -0.488 1.00 86.50 111 GLY A N 1
ATOM 848 C CA . GLY A 1 111 ? 7.331 1.275 -0.555 1.00 86.50 111 GLY A CA 1
ATOM 849 C C . GLY A 1 111 ? 6.931 2.539 0.209 1.00 86.50 111 GLY A C 1
ATOM 850 O O . GLY A 1 111 ? 7.304 3.643 -0.170 1.00 86.50 111 GLY A O 1
ATOM 851 N N . GLN A 1 112 ? 6.123 2.401 1.263 1.00 87.00 112 GLN A N 1
ATOM 852 C CA . GLN A 1 112 ? 5.518 3.542 1.944 1.00 87.00 112 GLN A CA 1
ATOM 853 C C . GLN A 1 112 ? 6.574 4.464 2.601 1.00 87.00 112 GLN A C 1
ATOM 855 O O . GLN A 1 112 ? 7.339 3.986 3.453 1.00 87.00 112 GLN A O 1
ATOM 860 N N . PRO A 1 113 ? 6.560 5.782 2.308 1.00 87.12 113 PRO A N 1
ATOM 861 C CA . PRO A 1 113 ? 7.331 6.777 3.048 1.00 87.12 113 PRO A CA 1
ATOM 862 C C . PRO A 1 113 ? 6.767 6.980 4.459 1.00 87.12 113 PRO A C 1
ATOM 864 O O . PRO A 1 113 ? 5.627 6.618 4.749 1.00 87.12 113 PRO A O 1
ATOM 867 N N . LYS A 1 114 ? 7.555 7.565 5.362 1.00 86.31 114 LYS A N 1
ATOM 868 C CA . LYS A 1 114 ? 7.115 7.828 6.739 1.00 86.31 114 LYS A CA 1
ATOM 869 C C . LYS A 1 114 ? 5.949 8.829 6.706 1.00 86.31 114 LYS A C 1
ATOM 871 O O . LYS A 1 114 ? 6.051 9.903 6.123 1.00 86.31 114 LYS A O 1
ATOM 876 N N . THR A 1 115 ? 4.803 8.472 7.276 1.00 86.88 115 THR A N 1
ATOM 877 C CA . THR A 1 115 ? 3.561 9.242 7.056 1.00 86.88 115 THR A CA 1
ATOM 878 C C . THR A 1 115 ? 3.308 10.298 8.126 1.00 86.88 115 THR A C 1
ATOM 880 O O . THR A 1 115 ? 2.775 11.360 7.821 1.00 86.88 115 THR A O 1
ATOM 883 N N . GLY A 1 116 ? 3.703 10.035 9.369 1.00 86.50 116 GLY A N 1
ATOM 884 C CA . GLY A 1 116 ? 3.464 10.937 10.490 1.00 86.50 116 GLY A CA 1
ATOM 885 C C . GLY A 1 116 ? 4.534 10.810 11.561 1.00 86.50 116 GLY A C 1
ATOM 886 O O . GLY A 1 116 ? 5.539 10.120 11.373 1.00 86.50 116 GLY A O 1
ATOM 887 N N . ASP A 1 117 ? 4.321 11.497 12.677 1.00 88.50 117 ASP A N 1
ATOM 888 C CA . ASP A 1 117 ? 5.203 11.422 13.835 1.00 88.50 117 ASP A CA 1
ATOM 889 C C . ASP A 1 117 ? 5.035 10.101 14.611 1.00 88.50 117 ASP A C 1
ATOM 891 O O . ASP A 1 117 ? 4.284 9.200 14.226 1.00 88.50 117 ASP A O 1
ATOM 895 N N . TYR A 1 118 ? 5.756 9.971 15.724 1.00 85.06 118 TYR A N 1
ATOM 896 C CA . TYR A 1 118 ? 5.673 8.790 16.584 1.00 85.06 118 TYR A CA 1
ATOM 897 C C . TYR A 1 118 ? 4.269 8.563 17.161 1.00 85.06 118 TYR A C 1
ATOM 899 O O . TYR A 1 118 ? 3.852 7.413 17.281 1.00 85.06 118 TYR A O 1
ATOM 907 N N . ASN A 1 119 ? 3.531 9.634 17.475 1.00 88.94 119 ASN A N 1
ATOM 908 C CA . ASN A 1 119 ? 2.174 9.527 18.014 1.00 88.94 119 ASN A CA 1
ATOM 909 C C . ASN A 1 119 ? 1.219 8.975 16.955 1.00 88.94 119 ASN A C 1
ATOM 911 O O . ASN A 1 119 ? 0.406 8.100 17.244 1.00 88.94 119 ASN A O 1
ATOM 915 N N . PHE A 1 120 ? 1.347 9.451 15.714 1.00 89.31 120 PHE A N 1
ATOM 916 C CA . PHE A 1 120 ? 0.576 8.936 14.594 1.00 89.31 120 PHE A CA 1
ATOM 917 C C . PHE A 1 120 ? 0.899 7.461 14.324 1.00 89.31 120 PHE A C 1
ATOM 919 O O . PHE A 1 120 ? -0.012 6.643 14.215 1.00 89.31 120 PHE A O 1
ATOM 926 N N . ALA A 1 121 ? 2.184 7.092 14.284 1.00 88.62 121 ALA A N 1
ATOM 927 C CA . ALA A 1 121 ? 2.594 5.701 14.092 1.00 88.62 121 ALA A CA 1
ATOM 928 C C . ALA A 1 121 ? 2.040 4.771 15.193 1.00 88.62 121 ALA A C 1
ATOM 930 O O . ALA A 1 121 ? 1.507 3.702 14.889 1.00 88.62 121 ALA A O 1
ATOM 931 N N . GLU A 1 122 ? 2.094 5.197 16.460 1.00 87.44 122 GLU A N 1
ATOM 932 C CA . GLU A 1 122 ? 1.540 4.438 17.587 1.00 87.44 122 GLU A CA 1
ATOM 933 C C . GLU A 1 122 ? 0.007 4.345 17.538 1.00 87.44 122 GLU A C 1
ATOM 935 O O . GLU A 1 122 ? -0.565 3.298 17.859 1.00 87.44 122 GLU A O 1
ATOM 940 N N . LEU A 1 123 ? -0.677 5.404 17.096 1.00 90.06 123 LEU A N 1
ATOM 941 C CA . LEU A 1 123 ? -2.125 5.391 16.902 1.00 90.06 123 LEU A CA 1
ATOM 942 C C . LEU A 1 123 ? -2.531 4.326 15.881 1.00 90.06 123 LEU A C 1
ATOM 944 O O . LEU A 1 123 ? -3.424 3.525 16.170 1.00 90.06 123 LEU A O 1
ATOM 948 N N . ILE A 1 124 ? -1.853 4.265 14.731 1.00 89.12 124 ILE A N 1
ATOM 949 C CA . ILE A 1 124 ? -2.132 3.264 13.692 1.00 89.12 124 ILE A CA 1
ATOM 950 C C . ILE A 1 124 ? -1.883 1.847 14.218 1.00 89.12 124 ILE A C 1
ATOM 952 O O . ILE A 1 124 ? -2.766 1.000 14.090 1.00 89.12 124 ILE A O 1
ATOM 956 N N . ASP A 1 125 ? -0.752 1.599 14.884 1.00 86.75 125 ASP A N 1
ATOM 957 C CA . ASP A 1 125 ? -0.447 0.306 15.523 1.00 86.75 125 ASP A CA 1
ATOM 958 C C . ASP A 1 125 ? -1.528 -0.127 16.528 1.00 86.75 125 ASP A C 1
ATOM 960 O O . ASP A 1 125 ? -1.894 -1.306 16.664 1.00 86.75 125 ASP A O 1
ATOM 964 N N . LYS A 1 126 ? -2.030 0.838 17.303 1.00 89.25 126 LYS A N 1
ATOM 965 C CA . LYS A 1 126 ? -3.035 0.584 18.330 1.00 89.25 126 LYS A CA 1
ATOM 966 C C . LYS A 1 126 ? -4.390 0.280 17.708 1.00 89.25 126 LYS A C 1
ATOM 968 O O . LYS A 1 126 ? -5.064 -0.630 18.195 1.00 89.25 126 LYS A O 1
ATOM 973 N N . LYS A 1 127 ? -4.779 1.030 16.680 1.00 90.62 127 LYS A N 1
ATOM 974 C CA . LYS A 1 127 ? -6.119 1.007 16.094 1.00 90.62 127 LYS A CA 1
ATOM 975 C C . LYS A 1 127 ? -6.288 -0.058 15.013 1.00 90.62 127 LYS A C 1
ATOM 977 O O . LYS A 1 127 ? -7.349 -0.662 14.972 1.00 90.62 127 LYS A O 1
ATOM 982 N N . ILE A 1 128 ? -5.276 -0.330 14.188 1.00 89.25 128 ILE A N 1
ATOM 983 C CA . ILE A 1 128 ? -5.376 -1.224 13.024 1.00 89.25 128 ILE A CA 1
ATOM 984 C C . ILE A 1 128 ? -4.396 -2.387 13.191 1.00 89.25 128 ILE A C 1
ATOM 986 O O . ILE A 1 128 ? -3.197 -2.260 12.951 1.00 89.25 128 ILE A O 1
ATOM 990 N N . LYS A 1 129 ? -4.912 -3.549 13.605 1.00 86.81 129 LYS A N 1
ATOM 991 C CA . LYS A 1 129 ? -4.083 -4.725 13.920 1.00 86.81 129 LYS A CA 1
ATOM 992 C C . LYS A 1 129 ? -3.503 -5.411 12.688 1.00 86.81 129 LYS A C 1
ATOM 994 O O . LYS A 1 129 ? -2.377 -5.899 12.745 1.00 86.81 129 LYS A O 1
ATOM 999 N N . TYR A 1 130 ? -4.240 -5.426 11.578 1.00 86.56 130 TYR A N 1
ATOM 1000 C CA . 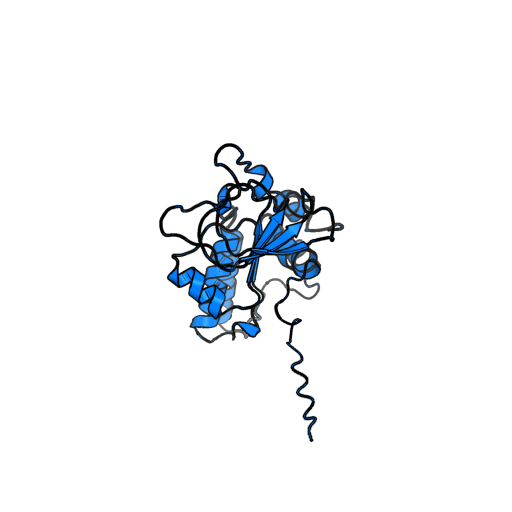TYR A 1 130 ? -3.730 -5.881 10.286 1.00 86.56 130 TYR A CA 1
ATOM 1001 C C . TYR A 1 130 ? -3.180 -4.670 9.523 1.00 86.56 130 TYR A C 1
ATOM 1003 O O . TYR A 1 130 ? -3.874 -4.065 8.710 1.00 86.56 130 TYR A O 1
ATOM 1011 N N . SER A 1 131 ? -1.940 -4.287 9.821 1.00 86.69 131 SER A N 1
ATOM 1012 C CA . SER A 1 131 ? -1.240 -3.175 9.168 1.00 86.69 131 SER A CA 1
ATOM 1013 C C . SER A 1 131 ? 0.168 -3.620 8.812 1.00 86.69 131 SER A C 1
ATOM 1015 O O . SER A 1 131 ? 0.942 -3.903 9.721 1.00 86.69 131 SER A O 1
ATOM 1017 N N . TYR A 1 132 ? 0.473 -3.731 7.516 1.00 86.75 132 TYR A N 1
ATOM 1018 C CA . TYR A 1 132 ? 1.715 -4.287 6.972 1.00 86.75 132 TYR A CA 1
ATOM 1019 C C . TYR A 1 132 ? 2.292 -3.398 5.868 1.00 86.75 132 TYR A C 1
ATOM 1021 O O . TYR A 1 132 ? 1.593 -3.015 4.936 1.00 86.75 132 TYR A O 1
ATOM 1029 N N . ARG A 1 133 ? 3.593 -3.115 5.925 1.00 88.88 133 ARG A N 1
ATOM 1030 C CA . ARG A 1 133 ? 4.303 -2.318 4.916 1.00 88.88 133 ARG A CA 1
ATOM 1031 C C . ARG A 1 133 ? 5.285 -3.201 4.166 1.00 88.88 133 ARG A C 1
ATOM 1033 O O . ARG A 1 133 ? 6.283 -3.631 4.736 1.00 88.88 133 ARG A O 1
ATOM 1040 N N . VAL A 1 134 ? 5.015 -3.487 2.904 1.00 86.62 134 VAL A N 1
ATOM 1041 C CA . VAL A 1 134 ? 5.892 -4.253 2.021 1.00 86.62 134 VAL A CA 1
ATOM 1042 C C . VAL A 1 134 ? 6.960 -3.327 1.446 1.00 86.62 134 VAL A C 1
ATOM 1044 O O . VAL A 1 134 ? 6.661 -2.345 0.779 1.00 86.62 134 VAL A O 1
ATOM 1047 N N . VAL A 1 135 ? 8.221 -3.620 1.728 1.00 84.00 135 VAL A N 1
ATOM 1048 C CA . VAL A 1 135 ? 9.383 -2.807 1.370 1.00 84.00 135 VAL A CA 1
ATOM 1049 C C . VAL A 1 135 ? 10.383 -3.698 0.658 1.00 84.00 135 VAL A C 1
ATOM 1051 O O . VAL A 1 135 ? 10.764 -4.756 1.158 1.00 84.00 135 VAL A O 1
ATOM 1054 N N . ASN A 1 136 ? 10.829 -3.285 -0.517 1.00 84.38 136 ASN A N 1
ATOM 1055 C CA . ASN A 1 136 ? 11.825 -4.044 -1.250 1.00 84.38 136 ASN A CA 1
ATOM 1056 C C . ASN A 1 136 ? 13.232 -3.497 -0.969 1.00 84.38 136 ASN A C 1
ATOM 1058 O O . ASN A 1 136 ? 13.540 -2.353 -1.278 1.00 84.38 136 ASN A O 1
ATOM 1062 N N . ASN A 1 137 ? 14.087 -4.350 -0.405 1.00 77.56 137 ASN A N 1
ATOM 1063 C CA . ASN A 1 137 ? 15.543 -4.199 -0.350 1.00 77.56 137 ASN A CA 1
ATOM 1064 C C . ASN A 1 137 ? 16.050 -2.777 -0.006 1.00 77.56 137 ASN A C 1
ATOM 1066 O O . ASN A 1 137 ? 15.894 -2.353 1.136 1.00 77.56 137 ASN A O 1
ATOM 1070 N N . HIS A 1 138 ? 16.673 -2.063 -0.956 1.00 78.88 138 HIS A N 1
ATOM 1071 C CA . HIS A 1 138 ? 17.258 -0.733 -0.745 1.00 78.88 138 HIS A CA 1
ATOM 1072 C C . HIS A 1 138 ? 16.383 0.400 -1.299 1.00 78.88 138 HIS A C 1
ATOM 1074 O O . HIS A 1 138 ? 16.904 1.379 -1.842 1.00 78.88 138 HIS A O 1
ATOM 1080 N N . ASP A 1 139 ? 15.063 0.259 -1.195 1.00 82.12 139 ASP A N 1
ATOM 1081 C CA . ASP A 1 139 ? 14.107 1.307 -1.540 1.00 82.12 139 ASP A CA 1
ATOM 1082 C C . ASP A 1 139 ? 14.398 2.602 -0.742 1.00 82.12 139 ASP A C 1
ATOM 1084 O O . ASP A 1 139 ? 14.272 2.606 0.482 1.00 82.12 139 ASP A O 1
ATOM 1088 N N . PRO A 1 140 ? 14.778 3.721 -1.391 1.00 82.88 140 PRO A N 1
ATOM 1089 C CA . PRO A 1 140 ? 15.052 4.977 -0.692 1.00 82.88 140 PRO A CA 1
ATOM 1090 C C . PRO A 1 140 ? 13.789 5.684 -0.179 1.00 82.88 140 PRO A C 1
ATOM 1092 O O . PRO A 1 140 ? 13.873 6.485 0.754 1.00 82.88 140 PRO A O 1
ATOM 1095 N N . VAL A 1 141 ? 12.616 5.420 -0.766 1.00 85.38 141 VAL A N 1
ATOM 1096 C CA . VAL A 1 141 ? 11.371 6.149 -0.471 1.00 85.38 141 VAL A CA 1
ATOM 1097 C C . VAL A 1 141 ? 10.897 5.869 0.950 1.00 85.38 141 VAL A C 1
ATOM 1099 O O . VAL A 1 141 ? 10.372 6.754 1.619 1.00 85.38 141 VAL A O 1
ATOM 1102 N N . VAL A 1 142 ? 11.170 4.679 1.483 1.00 83.88 142 VAL A N 1
ATOM 1103 C CA . VAL A 1 142 ? 10.787 4.356 2.863 1.00 83.88 142 VAL A CA 1
ATOM 1104 C C . VAL A 1 142 ? 11.600 5.125 3.904 1.00 83.88 142 VAL A C 1
ATOM 1106 O O . VAL A 1 142 ? 11.231 5.137 5.074 1.00 83.88 142 VAL A O 1
ATOM 1109 N N . HIS A 1 143 ? 12.701 5.777 3.537 1.00 81.19 143 HIS A N 1
ATOM 1110 C CA . HIS A 1 143 ? 13.522 6.520 4.497 1.00 81.19 143 HIS A CA 1
ATOM 1111 C C . HIS A 1 143 ? 13.082 7.973 4.677 1.00 81.19 143 HIS A C 1
ATOM 1113 O O . HIS A 1 143 ? 13.457 8.601 5.674 1.00 81.19 143 HIS A O 1
ATOM 1119 N N . ILE A 1 144 ? 12.258 8.481 3.761 1.00 81.44 144 ILE A N 1
ATOM 1120 C CA . ILE A 1 144 ? 11.792 9.867 3.734 1.00 81.44 144 ILE A CA 1
ATOM 1121 C C . ILE A 1 144 ? 10.344 9.989 4.224 1.00 81.44 144 ILE A C 1
ATOM 1123 O O . ILE A 1 144 ? 9.578 9.034 4.089 1.00 81.44 144 ILE A O 1
ATOM 1127 N N . PRO A 1 145 ? 9.939 11.159 4.753 1.00 81.12 145 PRO A N 1
ATOM 1128 C CA . PRO A 1 145 ? 10.777 12.226 5.306 1.00 81.12 145 PRO A CA 1
ATOM 1129 C C . PRO A 1 145 ? 11.572 11.750 6.533 1.00 81.12 145 PRO A C 1
ATOM 1131 O O . PRO A 1 145 ? 11.202 10.792 7.196 1.00 81.12 145 PRO A O 1
ATOM 1134 N N . GLY A 1 146 ? 12.696 12.406 6.823 1.00 74.00 146 GLY A N 1
ATOM 1135 C CA . GLY A 1 146 ? 13.608 12.006 7.898 1.00 74.00 146 GLY A CA 1
ATOM 1136 C C . GLY A 1 146 ? 13.127 12.379 9.308 1.00 74.00 146 GLY A C 1
ATOM 1137 O O . GLY A 1 146 ? 12.087 11.935 9.781 1.00 74.00 146 GLY A O 1
ATOM 1138 N N . PHE A 1 147 ? 13.943 13.158 10.018 1.00 70.81 147 PHE A N 1
ATOM 1139 C CA . PHE A 1 147 ? 13.790 13.503 11.436 1.00 70.81 147 PHE A CA 1
ATOM 1140 C C . PHE A 1 147 ? 12.334 13.797 11.869 1.00 70.81 147 PHE A C 1
ATOM 1142 O O . PHE A 1 147 ? 11.639 14.576 11.223 1.00 70.81 147 PHE A O 1
ATOM 1149 N N . ARG A 1 148 ? 11.913 13.210 13.003 1.00 79.31 148 ARG A N 1
ATOM 1150 C CA . ARG A 1 148 ? 10.562 13.271 13.620 1.00 79.31 148 ARG A CA 1
ATOM 1151 C C . ARG A 1 148 ? 9.440 12.487 12.943 1.00 79.31 148 ARG A C 1
ATOM 1153 O O . ARG A 1 148 ? 8.359 12.450 13.517 1.00 79.31 148 ARG A O 1
ATOM 1160 N N . TYR A 1 149 ? 9.687 11.820 11.820 1.00 82.31 149 TYR A N 1
ATOM 1161 C CA . TYR A 1 149 ? 8.708 10.920 11.218 1.00 82.31 149 TYR A CA 1
ATOM 1162 C C . TYR A 1 149 ? 9.025 9.455 11.518 1.00 82.31 149 TYR A C 1
ATOM 1164 O O . TYR A 1 149 ? 10.190 9.053 11.590 1.00 82.31 149 TYR A O 1
ATOM 1172 N N . ALA A 1 150 ? 7.976 8.657 11.686 1.00 81.69 150 ALA A N 1
ATOM 1173 C CA . ALA A 1 150 ? 8.055 7.252 12.044 1.00 81.69 150 ALA A CA 1
ATOM 1174 C C . ALA A 1 150 ? 7.161 6.397 11.140 1.00 81.69 150 ALA A C 1
ATOM 1176 O O . ALA A 1 150 ? 6.176 6.864 10.564 1.00 81.69 150 ALA A O 1
ATOM 1177 N N . HIS A 1 151 ? 7.523 5.121 11.028 1.00 83.56 151 HIS A N 1
ATOM 1178 C CA . HIS A 1 151 ? 6.685 4.110 10.389 1.00 83.56 151 HIS A CA 1
ATOM 1179 C C . HIS A 1 151 ? 5.818 3.408 11.416 1.00 83.56 151 HIS A C 1
ATOM 1181 O O . HIS A 1 151 ? 6.281 3.140 12.525 1.00 83.56 151 HIS A O 1
ATOM 1187 N N . GLN A 1 152 ? 4.614 3.010 11.007 1.00 84.19 152 GLN A N 1
ATOM 1188 C CA . GLN A 1 152 ? 3.866 1.992 11.735 1.00 84.19 152 GLN A CA 1
ATOM 1189 C C . GLN A 1 152 ? 4.576 0.622 11.656 1.00 84.19 152 GLN A C 1
ATOM 1191 O O . GLN A 1 152 ? 5.330 0.329 10.723 1.00 84.19 152 GLN A O 1
ATOM 1196 N N . ARG A 1 153 ? 4.373 -0.200 12.684 1.00 70.25 153 ARG A N 1
ATOM 1197 C CA . ARG A 1 153 ? 5.316 -1.201 13.219 1.00 70.25 153 ARG A CA 1
ATOM 1198 C C . ARG A 1 153 ? 5.519 -2.478 12.421 1.00 70.25 153 ARG A C 1
ATOM 1200 O O . ARG A 1 153 ? 6.433 -3.220 12.770 1.00 70.25 153 ARG A O 1
ATOM 1207 N N . THR A 1 154 ? 4.720 -2.789 11.406 1.00 67.00 154 THR A N 1
ATOM 1208 C CA . THR A 1 154 ? 4.884 -4.072 10.710 1.00 67.00 154 THR A CA 1
ATOM 1209 C C . THR A 1 154 ? 5.448 -3.895 9.322 1.00 67.00 154 THR A C 1
ATOM 1211 O O . THR A 1 154 ? 4.844 -3.256 8.462 1.00 67.00 154 THR A O 1
ATOM 1214 N N . GLU A 1 155 ? 6.596 -4.515 9.088 1.00 65.50 155 GLU A N 1
ATOM 1215 C CA . GLU A 1 155 ? 7.305 -4.419 7.824 1.00 65.50 155 GLU A CA 1
ATOM 1216 C C . GLU A 1 155 ? 7.484 -5.794 7.200 1.00 65.50 155 GLU A C 1
ATOM 1218 O O . GLU A 1 155 ? 7.692 -6.800 7.871 1.00 65.50 155 GLU A O 1
ATOM 1223 N N . VAL A 1 156 ? 7.419 -5.837 5.883 1.00 65.75 156 VAL A N 1
ATOM 1224 C CA . VAL A 1 156 ? 7.604 -7.032 5.081 1.00 65.75 156 VAL A CA 1
ATOM 1225 C C . VAL A 1 156 ? 8.725 -6.731 4.099 1.00 65.75 156 VAL A C 1
ATOM 1227 O O . VAL A 1 156 ? 8.556 -5.891 3.228 1.00 65.75 156 VAL A O 1
ATOM 1230 N N . ARG A 1 157 ? 9.893 -7.350 4.261 1.00 67.31 157 ARG A N 1
ATOM 1231 C CA . ARG A 1 157 ? 11.131 -6.998 3.561 1.00 67.31 157 ARG A CA 1
ATOM 1232 C C . ARG A 1 157 ? 11.731 -8.166 2.799 1.00 67.31 157 ARG A C 1
ATOM 1234 O O . ARG A 1 157 ? 11.492 -9.326 3.111 1.00 67.31 157 ARG A O 1
ATOM 1241 N N . THR A 1 158 ? 12.573 -7.872 1.817 1.00 57.72 158 THR A N 1
ATOM 1242 C CA . THR A 1 158 ? 13.511 -8.859 1.263 1.00 57.72 158 THR A CA 1
ATOM 1243 C C . THR A 1 158 ? 14.829 -8.813 2.030 1.00 57.72 158 THR A C 1
ATOM 1245 O O . THR A 1 158 ? 15.334 -7.722 2.270 1.00 57.72 158 THR A O 1
ATOM 1248 N N . ASN A 1 159 ? 15.428 -9.971 2.322 1.00 57.94 159 ASN A N 1
ATOM 1249 C CA . ASN A 1 159 ? 16.762 -10.081 2.934 1.00 57.94 159 ASN A CA 1
ATOM 1250 C C . ASN A 1 159 ? 16.895 -9.381 4.310 1.00 57.94 159 ASN A C 1
ATOM 1252 O O . ASN A 1 159 ? 17.586 -8.378 4.452 1.00 57.94 159 ASN A O 1
ATOM 1256 N N . CYS A 1 160 ? 16.260 -9.940 5.344 1.00 59.06 160 CYS A N 1
ATOM 1257 C CA . CYS A 1 160 ? 16.248 -9.404 6.717 1.00 59.06 160 CYS A CA 1
ATOM 1258 C C . CYS A 1 160 ? 17.563 -9.561 7.509 1.00 59.06 160 CYS A C 1
ATOM 1260 O O . CYS A 1 160 ? 17.545 -9.615 8.737 1.00 59.06 160 CYS A O 1
ATOM 1262 N N . LEU A 1 161 ? 18.718 -9.674 6.846 1.00 51.47 161 LEU A N 1
ATOM 1263 C CA . LEU A 1 161 ? 19.999 -9.782 7.543 1.00 51.47 161 LEU A CA 1
ATOM 1264 C C . LEU A 1 161 ? 20.464 -8.389 8.012 1.00 51.47 161 LEU A C 1
ATOM 1266 O O . LEU A 1 161 ? 21.331 -7.763 7.409 1.00 51.47 161 LEU A O 1
ATOM 1270 N N . CYS A 1 162 ? 19.866 -7.882 9.089 1.00 45.28 162 CYS A N 1
ATOM 1271 C CA . CYS A 1 162 ? 20.253 -6.617 9.711 1.00 45.28 162 CYS A CA 1
ATOM 1272 C C . CYS A 1 162 ? 21.464 -6.830 10.637 1.00 45.28 162 CYS A C 1
ATOM 1274 O O . CYS A 1 162 ? 21.318 -7.203 11.796 1.00 45.28 162 CYS A O 1
ATOM 1276 N N . ILE A 1 163 ? 22.685 -6.610 10.135 1.00 38.59 163 ILE A N 1
ATOM 1277 C CA . ILE A 1 163 ? 23.923 -6.798 10.925 1.00 38.59 163 ILE A CA 1
ATOM 1278 C C . ILE A 1 163 ? 24.178 -5.613 11.885 1.00 38.59 163 ILE A C 1
ATOM 1280 O O . ILE A 1 163 ? 24.856 -5.769 12.900 1.00 38.59 163 ILE A O 1
ATOM 1284 N N . VAL A 1 164 ? 23.612 -4.427 11.617 1.00 37.47 164 VAL A N 1
ATOM 1285 C CA . VAL A 1 164 ? 23.879 -3.196 12.387 1.00 37.47 164 VAL A CA 1
ATOM 1286 C C . VAL A 1 164 ? 22.587 -2.406 12.626 1.00 37.47 164 VAL A C 1
ATOM 1288 O O . VAL A 1 164 ? 22.240 -1.526 11.847 1.00 37.47 164 VAL A O 1
ATOM 1291 N N . CYS A 1 165 ? 21.852 -2.704 13.702 1.00 39.38 165 CYS A N 1
ATOM 1292 C CA . CYS A 1 165 ? 20.658 -1.950 14.117 1.00 39.38 165 CYS A CA 1
ATOM 1293 C C . CYS A 1 165 ? 20.625 -1.799 15.649 1.00 39.38 165 CYS A C 1
ATOM 1295 O O . CYS A 1 165 ? 20.640 -2.792 16.380 1.00 39.38 165 CYS A O 1
ATOM 1297 N N . ARG A 1 166 ? 20.611 -0.557 16.159 1.00 34.22 166 ARG A N 1
ATOM 1298 C CA . ARG A 1 166 ? 20.637 -0.251 17.602 1.00 34.22 166 ARG A CA 1
ATOM 1299 C C . ARG A 1 166 ? 19.494 0.713 17.962 1.00 34.22 166 ARG A C 1
ATOM 1301 O O . ARG A 1 166 ? 19.491 1.837 17.474 1.00 34.22 166 ARG A O 1
ATOM 1308 N N . HIS A 1 167 ? 18.660 0.275 18.916 1.00 37.12 167 HIS A N 1
ATOM 1309 C CA . HIS A 1 167 ? 17.538 0.941 19.624 1.00 37.12 167 HIS A CA 1
ATOM 1310 C C . HIS A 1 167 ? 16.108 0.511 19.227 1.00 37.12 167 HIS A C 1
ATOM 1312 O O . HIS A 1 167 ? 15.910 -0.252 18.298 1.00 37.12 167 HIS A O 1
ATOM 1318 N N . ILE A 1 168 ? 15.141 0.810 20.099 1.00 40.78 168 ILE A N 1
ATOM 1319 C CA . ILE A 1 168 ? 14.091 -0.095 20.620 1.00 40.78 168 ILE A CA 1
ATOM 1320 C C . ILE A 1 168 ? 12.734 0.116 19.928 1.00 40.78 168 ILE A C 1
ATOM 1322 O O . ILE A 1 168 ? 12.308 1.252 19.954 1.00 40.78 168 ILE A O 1
ATOM 1326 N N . TYR A 1 169 ? 12.059 -0.948 19.433 1.00 45.03 169 TYR A N 1
ATOM 1327 C CA . TYR A 1 169 ? 10.586 -1.208 19.430 1.00 45.03 169 TYR A CA 1
ATOM 1328 C C . TYR A 1 169 ? 10.286 -2.642 18.899 1.00 45.03 169 TYR A C 1
ATOM 1330 O O . TYR A 1 169 ? 11.089 -3.215 18.171 1.00 45.03 169 TYR A O 1
ATOM 1338 N N . ASN A 1 170 ? 9.140 -3.246 19.273 1.00 48.88 170 ASN A N 1
ATOM 1339 C CA . ASN A 1 170 ? 8.714 -4.616 18.885 1.00 48.88 170 ASN A CA 1
ATOM 1340 C C . ASN A 1 170 ? 8.124 -4.685 17.454 1.00 48.88 170 ASN A C 1
ATOM 1342 O O . ASN A 1 170 ? 6.907 -4.794 17.317 1.00 48.88 170 ASN A O 1
ATOM 1346 N N . THR A 1 171 ? 8.940 -4.629 16.407 1.00 56.22 171 THR A N 1
ATOM 1347 C CA . THR A 1 171 ? 8.498 -4.716 14.999 1.00 56.22 171 THR A CA 1
ATOM 1348 C C . THR A 1 171 ? 8.308 -6.184 14.587 1.00 56.22 171 THR A C 1
ATOM 1350 O O . THR A 1 171 ? 9.175 -7.025 14.841 1.00 56.22 171 THR A O 1
ATOM 1353 N N . ILE A 1 172 ? 7.174 -6.521 13.961 1.00 62.75 172 ILE A N 1
ATOM 1354 C CA . ILE A 1 172 ? 7.026 -7.810 13.263 1.00 62.75 172 ILE A CA 1
ATOM 1355 C C . ILE A 1 172 ? 7.621 -7.624 11.864 1.00 62.75 172 ILE A C 1
ATOM 1357 O O . ILE A 1 172 ? 7.236 -6.705 11.144 1.00 62.75 172 ILE A O 1
ATOM 1361 N N . GLN A 1 173 ? 8.571 -8.480 11.500 1.00 64.50 173 GLN A N 1
ATOM 1362 C CA . GLN A 1 173 ? 9.189 -8.490 10.181 1.00 64.50 173 GLN A CA 1
ATOM 1363 C C . GLN A 1 173 ? 8.813 -9.760 9.430 1.00 64.50 173 GLN A C 1
ATOM 1365 O O . GLN A 1 173 ? 8.975 -10.866 9.948 1.00 64.50 173 GLN A O 1
ATOM 1370 N N . VAL A 1 174 ? 8.335 -9.602 8.201 1.00 68.88 174 VAL A N 1
ATOM 1371 C CA . VAL A 1 174 ? 8.103 -10.710 7.274 1.00 68.88 174 VAL A CA 1
ATOM 1372 C C . VAL A 1 174 ? 9.173 -10.673 6.194 1.00 68.88 174 VAL A C 1
ATOM 1374 O O . VAL A 1 174 ? 9.340 -9.669 5.521 1.00 68.88 174 VAL A O 1
ATOM 1377 N N . CYS A 1 175 ? 9.916 -11.754 6.028 1.00 70.50 175 CYS A N 1
ATOM 1378 C CA . CYS A 1 175 ? 11.161 -11.768 5.278 1.00 70.50 175 CYS A CA 1
ATOM 1379 C C . CYS A 1 175 ? 11.050 -12.665 4.054 1.00 70.50 175 CYS A C 1
ATOM 1381 O O . CYS A 1 175 ? 10.999 -13.887 4.191 1.00 70.50 175 CYS A O 1
ATOM 1383 N N . TYR A 1 176 ? 11.065 -12.070 2.867 1.00 71.81 176 TYR A N 1
ATOM 1384 C CA . TYR A 1 176 ? 11.168 -12.778 1.598 1.00 71.81 176 TYR A CA 1
ATOM 1385 C C . TYR A 1 176 ? 12.621 -13.010 1.180 1.00 71.81 176 TYR A C 1
ATOM 1387 O O . TYR A 1 176 ? 13.537 -12.247 1.513 1.00 71.81 176 TYR A O 1
ATOM 1395 N N . ALA A 1 177 ? 12.809 -14.021 0.331 1.00 68.00 177 ALA A N 1
ATOM 1396 C CA . ALA A 1 177 ? 13.977 -14.085 -0.539 1.00 68.00 177 ALA A CA 1
ATOM 1397 C C . ALA A 1 177 ? 14.028 -12.858 -1.477 1.00 68.00 177 ALA A C 1
ATOM 1399 O O . ALA A 1 177 ? 13.008 -12.219 -1.749 1.00 68.00 177 ALA A O 1
ATOM 1400 N N . LYS A 1 178 ? 15.224 -12.525 -1.978 1.00 66.06 178 LYS A N 1
ATOM 1401 C CA . LYS A 1 178 ? 15.457 -11.371 -2.865 1.00 66.06 178 LYS A CA 1
ATOM 1402 C C . LYS A 1 178 ? 14.440 -11.329 -4.021 1.00 66.06 178 LYS A C 1
ATOM 1404 O O . LYS A 1 178 ? 14.205 -12.342 -4.675 1.00 66.06 178 LYS A O 1
ATOM 1409 N N . GLY A 1 179 ? 13.838 -10.159 -4.253 1.00 64.75 179 GLY A N 1
ATOM 1410 C CA . GLY A 1 179 ? 12.851 -9.930 -5.319 1.00 64.75 179 GLY A CA 1
ATOM 1411 C C . GLY A 1 179 ? 11.451 -10.509 -5.067 1.00 64.75 179 GLY A C 1
ATOM 1412 O O . GLY A 1 179 ? 10.605 -10.429 -5.952 1.00 64.75 179 GLY A O 1
ATOM 1413 N N . MET A 1 180 ? 11.195 -11.096 -3.888 1.00 82.56 180 MET A N 1
ATOM 1414 C CA . MET A 1 180 ? 9.896 -11.673 -3.494 1.00 82.56 180 MET A CA 1
ATOM 1415 C C . MET A 1 180 ? 9.337 -12.706 -4.494 1.00 82.56 180 MET A C 1
ATOM 1417 O O . MET A 1 180 ? 8.127 -12.907 -4.583 1.00 82.56 180 MET A O 1
ATOM 1421 N N . LEU A 1 181 ? 10.215 -13.383 -5.243 1.00 81.12 181 LEU A N 1
ATOM 1422 C CA . LEU A 1 181 ? 9.841 -14.385 -6.252 1.00 81.12 181 LEU A CA 1
ATOM 1423 C C . LEU A 1 181 ? 9.256 -15.665 -5.640 1.00 81.12 181 LEU A C 1
ATOM 1425 O O . LEU A 1 181 ? 8.493 -16.374 -6.283 1.00 81.12 181 LEU A O 1
ATOM 1429 N N . SER A 1 182 ? 9.637 -15.975 -4.402 1.00 80.12 182 SER A N 1
ATOM 1430 C CA . SER A 1 182 ? 9.137 -17.133 -3.665 1.00 80.12 182 SER A CA 1
ATOM 1431 C C . SER A 1 182 ? 7.976 -16.731 -2.763 1.00 80.12 182 SER A C 1
ATOM 1433 O O . SER A 1 182 ? 8.030 -15.682 -2.123 1.00 80.12 182 SER A O 1
ATOM 1435 N N . THR A 1 183 ? 6.978 -17.606 -2.640 1.00 79.75 183 THR A N 1
ATOM 1436 C CA . THR A 1 183 ? 5.917 -17.509 -1.622 1.00 79.75 183 THR A CA 1
ATOM 1437 C C . THR A 1 183 ? 6.415 -17.889 -0.225 1.00 79.75 183 THR A C 1
ATOM 1439 O O . THR A 1 183 ? 5.711 -17.703 0.763 1.00 79.75 183 THR A O 1
ATOM 1442 N N . ARG A 1 184 ? 7.642 -18.422 -0.111 1.00 75.44 184 ARG A N 1
ATOM 1443 C CA . ARG A 1 184 ? 8.268 -18.696 1.186 1.00 75.44 184 ARG A CA 1
ATOM 1444 C C . ARG A 1 184 ? 8.736 -17.389 1.818 1.00 75.44 184 ARG A C 1
ATOM 1446 O O . ARG A 1 184 ? 9.590 -16.697 1.261 1.00 75.44 184 ARG A O 1
ATOM 1453 N N . PHE A 1 185 ? 8.233 -17.123 3.016 1.00 73.81 185 PHE A N 1
ATOM 1454 C CA . PHE A 1 185 ? 8.673 -16.035 3.877 1.00 73.81 185 PHE A CA 1
ATOM 1455 C C . PHE A 1 185 ? 8.929 -16.539 5.300 1.00 73.81 185 PHE A C 1
ATOM 1457 O O . PHE A 1 185 ? 8.369 -17.550 5.724 1.00 73.81 185 PHE A O 1
ATOM 1464 N N . ALA A 1 186 ? 9.773 -15.829 6.043 1.00 67.38 186 ALA A N 1
ATOM 1465 C CA . ALA A 1 186 ? 9.970 -16.049 7.474 1.00 67.38 186 ALA A CA 1
ATOM 1466 C C . ALA A 1 186 ? 9.334 -14.908 8.270 1.00 67.38 186 ALA A C 1
ATOM 1468 O O . ALA A 1 186 ? 9.386 -13.762 7.837 1.00 67.38 186 ALA A O 1
ATOM 1469 N N . VAL A 1 187 ? 8.756 -15.201 9.434 1.00 65.69 187 VAL A N 1
ATOM 1470 C CA . VAL A 1 187 ? 8.233 -14.172 10.343 1.00 65.69 187 VAL A CA 1
ATOM 1471 C C . VAL A 1 187 ? 9.145 -14.083 11.558 1.00 65.69 187 VAL A C 1
ATOM 1473 O O . VAL A 1 187 ? 9.284 -15.047 12.309 1.00 65.69 187 VAL A O 1
ATOM 1476 N N . GLY A 1 188 ? 9.762 -12.924 11.753 1.00 59.38 188 GLY A N 1
ATOM 1477 C CA . GLY A 1 188 ? 10.564 -12.598 12.925 1.00 59.38 188 GLY A CA 1
ATOM 1478 C C . GLY A 1 188 ? 9.884 -11.526 13.770 1.00 59.38 188 GLY A C 1
ATOM 1479 O O . GLY A 1 188 ? 9.254 -10.611 13.247 1.00 59.38 188 GLY A O 1
ATOM 1480 N N . ARG A 1 189 ? 10.017 -11.611 15.097 1.00 53.75 189 ARG A N 1
ATOM 1481 C CA . ARG A 1 189 ? 9.780 -10.458 15.978 1.00 53.75 189 ARG A CA 1
ATOM 1482 C C . ARG A 1 189 ? 11.131 -9.877 16.328 1.00 53.75 189 ARG A C 1
ATOM 1484 O O . ARG A 1 189 ? 11.840 -10.438 17.163 1.00 53.75 189 ARG A O 1
ATOM 1491 N N . GLU A 1 190 ? 11.490 -8.778 15.688 1.00 47.69 190 GLU A N 1
ATOM 1492 C CA . GLU A 1 190 ? 12.730 -8.096 16.011 1.00 47.69 190 GLU A CA 1
ATOM 1493 C C . GLU A 1 190 ? 12.440 -6.972 17.008 1.00 47.69 190 GLU A C 1
ATOM 1495 O O . GLU A 1 190 ? 11.545 -6.151 16.826 1.00 47.69 190 GLU A O 1
ATOM 1500 N N . LYS A 1 191 ? 13.180 -6.957 18.120 1.00 37.78 191 LYS A N 1
ATOM 1501 C CA . LYS A 1 191 ? 13.012 -5.961 19.195 1.00 37.78 191 LYS A CA 1
ATOM 1502 C C . LYS A 1 191 ? 13.649 -4.601 18.869 1.00 37.78 191 LYS A C 1
ATOM 1504 O O . LYS A 1 191 ? 13.768 -3.759 19.763 1.00 37.78 191 LYS A O 1
ATOM 1509 N N . ARG A 1 192 ? 14.201 -4.423 17.669 1.00 47.25 192 ARG A N 1
ATOM 1510 C CA . ARG A 1 192 ? 15.227 -3.408 17.422 1.00 47.25 192 ARG A CA 1
ATOM 1511 C C . ARG A 1 192 ? 15.017 -2.737 16.071 1.00 47.25 192 ARG A C 1
ATOM 1513 O O . ARG A 1 192 ? 15.137 -3.364 15.030 1.00 47.25 192 ARG A O 1
ATOM 1520 N N . TRP A 1 193 ? 14.705 -1.450 16.133 1.00 38.47 193 TRP A N 1
ATOM 1521 C CA . TRP A 1 193 ? 14.736 -0.530 15.014 1.00 38.47 193 TRP A CA 1
ATOM 1522 C C . TRP A 1 193 ? 16.190 -0.232 14.640 1.00 38.47 193 TRP A C 1
ATOM 1524 O O . TRP A 1 193 ? 17.004 0.202 15.458 1.00 38.47 193 TRP A O 1
ATOM 1534 N N . GLY A 1 194 ? 16.501 -0.422 13.370 1.00 39.91 194 GLY A N 1
ATOM 1535 C CA . GLY A 1 194 ? 17.586 0.264 12.697 1.00 39.91 194 GLY A CA 1
ATOM 1536 C C . GLY A 1 194 ? 17.345 0.190 11.198 1.00 39.91 194 GLY A C 1
ATOM 1537 O O . GLY A 1 194 ? 16.720 -0.738 10.685 1.00 39.91 194 GLY A O 1
ATOM 1538 N N . GLU A 1 195 ? 17.763 1.228 10.492 1.00 45.00 195 GLU A N 1
ATOM 1539 C CA . GLU A 1 195 ? 17.685 1.262 9.041 1.00 45.00 195 GLU A CA 1
ATOM 1540 C C . GLU A 1 195 ? 18.693 0.237 8.503 1.00 45.00 195 GLU A C 1
ATOM 1542 O O . GLU A 1 195 ? 19.892 0.489 8.468 1.00 45.00 195 GLU A O 1
ATOM 1547 N N . CYS A 1 196 ? 18.222 -0.954 8.123 1.00 45.22 196 CYS A N 1
ATOM 1548 C CA . CYS A 1 196 ? 19.081 -2.038 7.619 1.00 45.22 196 CYS A CA 1
ATOM 1549 C C . CYS A 1 196 ? 19.700 -1.759 6.241 1.00 45.22 196 CYS A C 1
ATOM 1551 O O . CYS A 1 196 ? 20.316 -2.635 5.643 1.00 45.22 196 CYS A O 1
ATOM 1553 N N . THR A 1 197 ? 19.557 -0.540 5.739 1.00 47.00 197 THR A N 1
ATOM 1554 C CA . THR A 1 197 ? 20.212 -0.056 4.537 1.00 47.00 197 THR A CA 1
ATOM 1555 C C . THR A 1 197 ? 21.184 1.030 4.971 1.00 47.00 197 THR A C 1
ATOM 1557 O O . THR A 1 197 ? 20.781 2.156 5.270 1.00 47.00 197 THR A O 1
ATOM 1560 N N . ALA A 1 198 ? 22.477 0.717 5.013 1.00 45.66 198 ALA A N 1
ATOM 1561 C CA . ALA A 1 198 ? 23.476 1.776 5.018 1.00 45.66 198 ALA A CA 1
ATOM 1562 C C . ALA A 1 198 ? 23.171 2.706 3.826 1.00 45.66 198 ALA A C 1
ATOM 1564 O O . ALA A 1 198 ? 22.968 2.215 2.713 1.00 45.66 198 ALA A O 1
ATOM 1565 N N . PHE A 1 199 ? 23.126 4.023 4.060 1.00 48.72 199 PHE A N 1
ATOM 1566 C CA . PHE A 1 199 ? 22.785 5.082 3.087 1.00 48.72 199 PHE A CA 1
ATOM 1567 C C . PHE A 1 199 ? 23.515 4.974 1.726 1.00 48.72 199 PHE A C 1
ATOM 1569 O O . PHE A 1 199 ? 23.110 5.591 0.748 1.00 48.72 199 PHE A O 1
ATOM 1576 N N . TYR A 1 200 ? 24.575 4.170 1.644 1.00 49.19 200 TYR A N 1
ATOM 1577 C CA . TYR A 1 200 ? 25.426 3.979 0.472 1.00 49.19 200 TYR A CA 1
ATOM 1578 C C . TYR A 1 200 ? 24.908 2.979 -0.581 1.00 49.19 200 TYR A C 1
ATOM 1580 O O . TYR A 1 200 ? 25.555 2.828 -1.613 1.00 49.19 200 TYR A O 1
ATOM 1588 N N . PHE A 1 201 ? 23.767 2.305 -0.373 1.00 64.81 201 PHE A N 1
ATOM 1589 C CA . PHE A 1 201 ? 23.280 1.265 -1.304 1.00 64.81 201 PHE A CA 1
ATOM 1590 C C . PHE A 1 201 ? 21.853 1.459 -1.842 1.00 64.81 201 PHE A C 1
ATOM 1592 O O . PHE A 1 201 ? 21.267 0.505 -2.347 1.00 64.81 201 PHE A O 1
ATOM 1599 N N . TRP A 1 202 ? 21.289 2.667 -1.775 1.00 75.81 202 TRP A N 1
ATOM 1600 C CA . TRP A 1 202 ? 19.926 2.948 -2.248 1.00 75.81 202 TRP A CA 1
ATOM 1601 C C . TRP A 1 202 ? 19.720 2.704 -3.746 1.00 75.81 202 TRP A C 1
ATOM 1603 O O . TRP A 1 202 ? 20.548 3.080 -4.576 1.00 75.81 202 TRP A O 1
ATOM 1613 N N . ARG A 1 203 ? 18.579 2.102 -4.099 1.00 81.44 203 ARG A N 1
ATOM 1614 C CA . ARG A 1 203 ? 18.181 1.828 -5.485 1.00 81.44 203 ARG A CA 1
ATOM 1615 C C . ARG A 1 203 ? 16.707 2.148 -5.666 1.00 81.44 203 ARG A C 1
ATOM 1617 O O . ARG A 1 203 ? 15.848 1.403 -5.209 1.00 81.44 203 ARG A O 1
ATOM 1624 N N . ILE A 1 204 ? 16.408 3.216 -6.408 1.00 84.12 204 ILE A N 1
ATOM 1625 C CA . ILE A 1 204 ? 15.021 3.559 -6.770 1.00 84.12 204 ILE A CA 1
ATOM 1626 C C . ILE A 1 204 ? 14.330 2.437 -7.559 1.00 84.12 204 ILE A C 1
ATOM 1628 O O . ILE A 1 204 ? 13.110 2.336 -7.583 1.00 84.12 204 ILE A O 1
ATOM 1632 N N . GLU A 1 205 ? 15.113 1.558 -8.180 1.00 85.38 205 GLU A N 1
ATOM 1633 C CA . GLU A 1 205 ? 14.588 0.380 -8.855 1.00 85.38 205 GLU A CA 1
ATOM 1634 C C . GLU A 1 205 ? 13.897 -0.594 -7.906 1.00 85.38 205 GLU A C 1
ATOM 1636 O O . GLU A 1 205 ? 12.865 -1.161 -8.262 1.00 85.38 205 GLU A O 1
ATOM 1641 N N . ASP A 1 206 ? 14.411 -0.725 -6.680 1.00 84.38 206 ASP A N 1
ATOM 1642 C CA . ASP A 1 206 ? 13.814 -1.593 -5.674 1.00 84.38 206 ASP A CA 1
ATOM 1643 C C . ASP A 1 206 ? 12.426 -1.058 -5.268 1.00 84.38 206 ASP A C 1
ATOM 1645 O O . ASP A 1 206 ? 11.493 -1.846 -5.143 1.00 84.38 206 ASP A O 1
ATOM 1649 N N . HIS A 1 207 ? 12.233 0.270 -5.214 1.00 87.50 207 HIS A N 1
ATOM 1650 C CA . HIS A 1 207 ? 10.918 0.896 -4.990 1.00 87.50 207 HIS A CA 1
ATOM 1651 C C . HIS A 1 207 ? 9.878 0.529 -6.058 1.00 87.50 207 HIS A C 1
ATOM 1653 O O . HIS A 1 207 ? 8.680 0.517 -5.788 1.00 87.50 207 HIS A O 1
ATOM 1659 N N . ARG A 1 208 ? 10.324 0.248 -7.286 1.00 88.69 208 ARG A N 1
ATOM 1660 C CA . ARG A 1 208 ? 9.455 -0.024 -8.440 1.00 88.69 208 ARG A CA 1
ATOM 1661 C C . ARG A 1 208 ? 9.242 -1.512 -8.696 1.00 88.69 208 ARG A C 1
ATOM 1663 O O . ARG A 1 208 ? 8.534 -1.854 -9.636 1.00 88.69 208 ARG A O 1
ATOM 1670 N N . HIS A 1 209 ? 9.822 -2.389 -7.877 1.00 90.38 209 HIS A N 1
ATOM 1671 C CA . HIS A 1 209 ? 9.802 -3.832 -8.092 1.00 90.38 209 HIS A CA 1
ATOM 1672 C C . HIS A 1 209 ? 9.270 -4.591 -6.879 1.00 90.38 209 HIS A C 1
ATOM 1674 O O . HIS A 1 209 ? 9.851 -4.538 -5.800 1.00 90.38 209 HIS A O 1
ATOM 1680 N N . TYR A 1 210 ? 8.215 -5.382 -7.073 1.00 89.25 210 TYR A N 1
ATOM 1681 C CA . TYR A 1 210 ? 7.702 -6.315 -6.067 1.00 89.25 210 TYR A CA 1
ATOM 1682 C C . TYR A 1 210 ? 7.243 -7.600 -6.746 1.00 89.25 210 TYR A C 1
ATOM 1684 O O . TYR A 1 210 ? 6.768 -7.579 -7.877 1.00 89.25 210 TYR A O 1
ATOM 1692 N N . PHE A 1 211 ? 7.404 -8.734 -6.063 1.00 90.81 211 PHE A N 1
ATOM 1693 C CA . PHE A 1 211 ? 6.955 -10.047 -6.550 1.00 90.81 211 PHE A CA 1
ATOM 1694 C C . PHE A 1 211 ? 7.456 -10.406 -7.963 1.00 90.81 211 PHE A C 1
ATOM 1696 O O . PHE A 1 211 ? 6.750 -11.022 -8.757 1.00 90.81 211 PHE A O 1
ATOM 1703 N N . GLY A 1 212 ? 8.684 -9.998 -8.302 1.00 88.88 212 GLY A N 1
ATOM 1704 C CA . GLY A 1 212 ? 9.264 -10.200 -9.635 1.00 88.88 212 GLY A CA 1
ATOM 1705 C C . GLY A 1 212 ? 8.656 -9.351 -10.754 1.00 88.88 212 GLY A C 1
ATOM 1706 O O . GLY A 1 212 ? 8.898 -9.644 -11.924 1.00 88.88 212 GLY A O 1
ATOM 1707 N N . LYS A 1 213 ? 7.863 -8.330 -10.422 1.00 90.81 213 LYS A N 1
ATOM 1708 C CA . LYS A 1 213 ? 7.195 -7.442 -11.375 1.00 90.81 213 LYS A CA 1
ATOM 1709 C C . LYS A 1 213 ? 7.617 -5.997 -11.150 1.00 90.81 213 LYS A C 1
ATOM 1711 O O . LYS A 1 213 ? 7.673 -5.539 -10.009 1.00 90.81 213 LYS A O 1
ATOM 1716 N N . GLN A 1 214 ? 7.847 -5.279 -12.244 1.00 92.38 214 GLN A N 1
ATOM 1717 C CA . GLN A 1 214 ? 7.879 -3.822 -12.227 1.00 92.38 214 GLN A CA 1
ATOM 1718 C C . GLN A 1 214 ? 6.432 -3.325 -12.103 1.00 92.38 214 GLN A C 1
ATOM 1720 O O . GLN A 1 214 ? 5.577 -3.723 -12.895 1.00 92.38 214 GLN A O 1
ATOM 1725 N N . VAL A 1 215 ? 6.142 -2.520 -11.080 1.00 90.06 215 VAL A N 1
ATOM 1726 C CA . VAL A 1 215 ? 4.777 -2.126 -10.684 1.00 90.06 215 VAL A CA 1
ATOM 1727 C C . VAL A 1 215 ? 4.014 -1.470 -11.838 1.00 90.06 215 VAL A C 1
ATOM 1729 O O . VAL A 1 215 ? 2.881 -1.857 -12.120 1.00 90.06 215 VAL A O 1
ATOM 1732 N N . ALA A 1 216 ? 4.633 -0.507 -12.522 1.00 89.06 216 ALA A N 1
ATOM 1733 C CA . ALA A 1 216 ? 3.997 0.238 -13.599 1.00 89.06 216 ALA A CA 1
ATOM 1734 C C . ALA A 1 216 ? 3.781 -0.625 -14.845 1.00 89.06 216 ALA A C 1
ATOM 1736 O O . ALA A 1 216 ? 2.696 -0.600 -15.413 1.00 89.06 216 ALA A O 1
ATOM 1737 N N . ASP A 1 217 ? 4.761 -1.443 -15.242 1.00 92.00 217 ASP A N 1
ATOM 1738 C CA . ASP A 1 217 ? 4.605 -2.335 -16.403 1.00 92.00 217 ASP A CA 1
ATOM 1739 C C . ASP A 1 217 ? 3.504 -3.371 -16.156 1.00 92.00 217 ASP A C 1
ATOM 1741 O O . ASP A 1 217 ? 2.702 -3.671 -17.042 1.00 92.00 217 ASP A O 1
ATOM 1745 N N . PHE A 1 218 ? 3.416 -3.879 -14.923 1.00 92.69 218 PHE A N 1
ATOM 1746 C CA . PHE A 1 218 ? 2.329 -4.762 -14.522 1.00 92.69 218 PHE A CA 1
ATOM 1747 C C . PHE A 1 218 ? 0.966 -4.051 -14.590 1.00 92.69 218 PHE A C 1
ATOM 1749 O O . PHE A 1 218 ? 0.019 -4.614 -15.140 1.00 92.69 218 PHE A O 1
ATOM 1756 N N . GLY A 1 219 ? 0.880 -2.800 -14.128 1.00 89.25 219 GLY A N 1
ATOM 1757 C CA . GLY A 1 219 ? -0.316 -1.959 -14.240 1.00 89.25 219 GLY A CA 1
ATOM 1758 C C . GLY A 1 219 ? -0.752 -1.706 -15.686 1.00 89.25 219 GLY A C 1
ATOM 1759 O O . GLY A 1 219 ? -1.899 -1.982 -16.042 1.00 89.25 219 GLY A O 1
ATOM 1760 N N . HIS A 1 220 ? 0.168 -1.260 -16.546 1.00 89.06 220 HIS A N 1
ATOM 1761 C CA . HIS A 1 220 ? -0.089 -1.022 -17.973 1.00 89.06 220 HIS A CA 1
ATOM 1762 C C . HIS A 1 220 ? -0.508 -2.295 -18.720 1.00 89.06 220 HIS A C 1
ATOM 1764 O O . HIS A 1 220 ? -1.281 -2.230 -19.670 1.00 89.06 220 HIS A O 1
ATOM 1770 N N . SER A 1 221 ? -0.052 -3.470 -18.272 1.00 92.62 221 SER A N 1
ATOM 1771 C CA . SER A 1 221 ? -0.495 -4.755 -18.828 1.00 92.62 221 SER A CA 1
ATOM 1772 C C . SER A 1 221 ? -1.915 -5.169 -18.404 1.00 92.62 221 SER A C 1
ATOM 1774 O O . SER A 1 221 ? -2.397 -6.218 -18.824 1.00 92.62 221 SER A O 1
ATOM 1776 N N . GLY A 1 222 ? -2.593 -4.380 -17.562 1.00 89.81 222 GLY A N 1
ATOM 1777 C CA . GLY A 1 222 ? -3.905 -4.710 -16.999 1.00 89.81 222 GLY A CA 1
ATOM 1778 C C . GLY A 1 222 ? -3.837 -5.686 -15.822 1.00 89.81 222 GLY A C 1
ATOM 1779 O O . GLY A 1 222 ? -4.813 -6.375 -15.540 1.00 89.81 222 GLY A O 1
ATOM 1780 N N . CYS A 1 223 ? -2.685 -5.771 -15.150 1.00 92.00 223 CYS A N 1
ATOM 1781 C CA . CYS A 1 223 ? -2.433 -6.660 -14.017 1.00 92.00 223 CYS A CA 1
ATOM 1782 C C . CYS A 1 223 ? -2.685 -8.149 -14.305 1.00 92.00 223 CYS A C 1
ATOM 1784 O O . CYS A 1 223 ? -3.112 -8.906 -13.430 1.00 92.00 223 CYS A O 1
ATOM 1786 N N . VAL A 1 224 ? -2.407 -8.584 -15.535 1.00 86.75 224 VAL A N 1
ATOM 1787 C CA . VAL A 1 224 ? -2.549 -9.982 -15.952 1.00 86.75 224 VAL A CA 1
ATOM 1788 C C . VAL A 1 224 ? -1.237 -10.754 -15.785 1.00 86.75 224 VAL A C 1
ATOM 1790 O O . VAL A 1 224 ? -0.143 -10.247 -16.034 1.00 86.75 224 VAL A O 1
ATOM 1793 N N . GLY A 1 225 ? -1.336 -12.021 -15.381 1.00 79.19 225 GLY A N 1
ATOM 1794 C CA . GLY A 1 225 ? -0.193 -12.927 -15.223 1.00 79.19 225 GLY A CA 1
ATOM 1795 C C . GLY A 1 225 ? 0.008 -13.422 -13.790 1.00 79.19 225 GLY A C 1
ATOM 1796 O O . GLY A 1 225 ? -0.549 -12.884 -12.839 1.00 79.19 225 GLY A O 1
ATOM 1797 N N . LYS A 1 226 ? 0.793 -14.497 -13.639 1.00 71.19 226 LYS A N 1
ATOM 1798 C CA . LYS A 1 226 ? 1.059 -15.118 -12.331 1.00 71.19 226 LYS A CA 1
ATOM 1799 C C . LYS A 1 226 ? 1.982 -14.240 -11.470 1.00 71.19 226 LYS A C 1
ATOM 1801 O O . LYS A 1 226 ? 2.944 -13.670 -11.998 1.00 71.19 226 LYS A O 1
ATOM 1806 N N . ILE A 1 227 ? 1.679 -14.193 -10.170 1.00 75.19 227 ILE A N 1
ATOM 1807 C CA . ILE A 1 227 ? 2.393 -13.504 -9.077 1.00 75.19 227 ILE A CA 1
ATOM 1808 C C . ILE A 1 227 ? 2.663 -14.517 -7.963 1.00 75.19 227 ILE A C 1
ATOM 1810 O O . ILE A 1 227 ? 1.804 -15.410 -7.791 1.00 75.19 227 ILE A O 1
#

pLDDT: mean 71.88, std 18.07, range [28.73, 92.69]

Secondary structure (DSSP, 8-state):
------------STTS--HHHIIIIIHHHHHHTT-SSHHHHHHHH-TT-------GGGHHHHHHHHHHHHHHHHH-TT-TTTHHHHHHHHHHHHHHTTSS-GGG-EEEEESPPP-B-HHHHHHHHHH-SEEEEEE-TT-SGGG-S-TT-B--SEEEEE----SS--SEEEEEEEEESGGG-SS-EEEEEEEE---SS-GGG--HHHHTEETTEEHHHHHHTTS-S--

Sequence (227 aa):
MITLVLLFGIAYGQHSYEDNFARTKMFPLSAAAYSEEPEKCVKVVDPQADMCRWGPDTGQVATYFCDAFDKIWNSTRTQVGMGGSLATLAASYLVESGIASGDRIRLVTFGQPKTGDYNFAELIDKKIKYSYRVVNNHDPVVHIPGFRYAHQRTEVRTNCLCIVCRHIYNTIQVCYAKGMLSTRFAVGREKRWGECTAFYFWRIEDHRHYFGKQVADFGHSGCVGKI

Organism: Strongylus vulgaris (NCBI:txid40348)

InterPro domains:
  IPR002921 Fungal lipase-type domain [PF01764] (82-147)
  IPR029058 Alpha/Beta hydrolase fold [G3DSA:3.40.50.1820] (37-217)
  IPR029058 Alpha/Beta hydrolase fold [SSF53474] (59-213)